Protein AF-A0A923U7V8-F1 (afdb_monomer_lite)

Structure (mmCIF, N/CA/C/O backbone):
data_AF-A0A923U7V8-F1
#
_entry.id   AF-A0A923U7V8-F1
#
loop_
_atom_site.group_PDB
_atom_site.id
_atom_site.type_symbol
_atom_site.label_atom_id
_atom_site.label_alt_id
_atom_site.label_comp_id
_atom_site.label_asym_id
_atom_site.label_entity_id
_atom_site.label_seq_id
_atom_site.pdbx_PDB_ins_code
_atom_site.Cartn_x
_atom_site.Cartn_y
_atom_site.Cartn_z
_atom_site.occupancy
_atom_site.B_iso_or_equiv
_atom_site.auth_seq_id
_atom_site.auth_comp_id
_atom_site.auth_asym_id
_atom_site.auth_atom_id
_atom_site.pdbx_PDB_model_num
ATOM 1 N N . LEU A 1 1 ? -21.821 4.345 7.954 1.00 79.12 1 LEU A N 1
ATOM 2 C CA . LEU A 1 1 ? -21.993 3.668 6.649 1.00 79.12 1 LEU A CA 1
ATOM 3 C C . LEU A 1 1 ? -23.399 3.852 6.077 1.00 79.12 1 LEU A C 1
ATOM 5 O O . LEU A 1 1 ? -23.506 4.428 5.009 1.00 79.12 1 LEU A O 1
ATOM 9 N N . ALA A 1 2 ? -24.473 3.450 6.771 1.00 84.50 2 ALA A N 1
ATOM 10 C CA . ALA A 1 2 ? -25.845 3.551 6.241 1.00 84.50 2 ALA A CA 1
ATOM 11 C C . ALA A 1 2 ? -26.222 4.953 5.708 1.00 84.50 2 ALA A C 1
ATOM 13 O O . ALA A 1 2 ? -26.828 5.065 4.651 1.00 84.50 2 ALA A O 1
ATOM 14 N N . VAL A 1 3 ? -25.782 6.018 6.390 1.00 87.50 3 VAL A N 1
ATOM 15 C CA . VAL A 1 3 ? -26.028 7.415 5.980 1.00 87.50 3 VAL A CA 1
ATOM 16 C C . VAL A 1 3 ? -25.211 7.832 4.747 1.00 87.50 3 VAL A C 1
ATOM 18 O O . VAL A 1 3 ? -25.661 8.655 3.961 1.00 87.50 3 VAL A O 1
ATOM 21 N N . SER A 1 4 ? -24.015 7.270 4.553 1.00 85.38 4 SER A N 1
ATOM 22 C CA . SER A 1 4 ? -23.101 7.664 3.473 1.00 85.38 4 SER A CA 1
ATOM 23 C C . SER A 1 4 ? -23.287 6.851 2.189 1.00 85.38 4 SER A C 1
ATOM 25 O O . SER A 1 4 ? -22.905 7.320 1.122 1.00 85.38 4 SER A O 1
ATOM 27 N N . VAL A 1 5 ? -23.883 5.654 2.263 1.00 88.06 5 VAL A N 1
ATOM 28 C CA . VAL A 1 5 ? -24.104 4.772 1.099 1.00 88.06 5 VAL A CA 1
ATOM 29 C C . VAL A 1 5 ? -24.863 5.460 -0.044 1.00 88.06 5 VAL A C 1
ATOM 31 O O . VAL A 1 5 ? -24.387 5.354 -1.171 1.00 88.06 5 VAL A O 1
ATOM 34 N N . PRO A 1 6 ? -25.964 6.207 0.179 1.00 87.81 6 PRO A N 1
ATOM 35 C CA . PRO A 1 6 ? -26.674 6.873 -0.916 1.00 87.81 6 PRO A CA 1
ATOM 36 C C . PRO A 1 6 ? -25.790 7.857 -1.688 1.00 87.81 6 PRO A C 1
ATOM 38 O O . PRO A 1 6 ? -25.802 7.873 -2.916 1.00 87.81 6 PRO A O 1
ATOM 41 N N . PHE A 1 7 ? -24.968 8.631 -0.974 1.00 86.94 7 PHE A N 1
ATOM 42 C CA . PHE A 1 7 ? -24.022 9.557 -1.592 1.00 86.94 7 PHE A CA 1
ATOM 43 C C . PHE A 1 7 ? -22.918 8.819 -2.357 1.00 86.94 7 PHE A C 1
ATOM 45 O O . PHE A 1 7 ? -22.581 9.220 -3.465 1.00 86.94 7 PHE A O 1
ATOM 52 N N . LEU A 1 8 ? -22.391 7.723 -1.798 1.00 84.75 8 LEU A N 1
ATOM 53 C CA . LEU A 1 8 ? -21.381 6.891 -2.461 1.00 84.75 8 LEU A CA 1
ATOM 54 C C . LEU A 1 8 ? -21.917 6.243 -3.742 1.00 84.75 8 LEU A C 1
ATOM 56 O O . LEU A 1 8 ? -21.207 6.180 -4.739 1.00 84.75 8 LEU A O 1
ATOM 60 N N . LEU A 1 9 ? -23.170 5.783 -3.734 1.00 86.12 9 LEU A N 1
ATOM 61 C CA . LEU A 1 9 ? -23.826 5.258 -4.930 1.00 86.12 9 LEU A CA 1
ATOM 62 C C . LEU A 1 9 ? -23.992 6.355 -5.983 1.00 86.12 9 LEU A C 1
ATOM 64 O O . LEU A 1 9 ? -23.667 6.142 -7.147 1.00 86.12 9 LEU A O 1
ATOM 68 N N . TYR A 1 10 ? -24.446 7.539 -5.572 1.00 86.75 10 TYR A N 1
ATOM 69 C CA . TYR A 1 10 ? -24.629 8.667 -6.479 1.00 86.75 10 TYR A CA 1
ATOM 70 C C . TYR A 1 10 ? -23.309 9.132 -7.113 1.00 86.75 10 TYR A C 1
ATOM 72 O O . TYR A 1 10 ? -23.222 9.269 -8.333 1.00 86.75 10 TYR A O 1
ATOM 80 N N . SER A 1 11 ? -22.260 9.321 -6.307 1.00 80.00 11 SER A N 1
ATOM 81 C CA . SER A 1 11 ? -20.943 9.728 -6.805 1.00 80.00 11 SER A CA 1
ATOM 82 C C . SER A 1 11 ? -20.316 8.665 -7.703 1.00 80.00 11 SER A C 1
ATOM 84 O O . SER A 1 11 ? -19.687 9.005 -8.702 1.00 80.00 11 SER A O 1
ATOM 86 N N . ALA A 1 12 ? -20.530 7.384 -7.402 1.00 80.88 12 ALA A N 1
ATOM 87 C CA . ALA A 1 12 ? -20.018 6.299 -8.219 1.00 80.88 12 ALA A CA 1
ATOM 88 C C . ALA A 1 12 ? -20.700 6.185 -9.585 1.00 80.88 12 ALA A C 1
ATOM 90 O O . ALA A 1 12 ? -20.022 5.938 -10.583 1.00 80.88 12 ALA A O 1
ATOM 91 N N . LEU A 1 13 ? -22.019 6.395 -9.635 1.00 81.94 13 LEU A N 1
ATOM 92 C CA . LEU A 1 13 ? -22.772 6.431 -10.887 1.00 81.94 13 LEU A CA 1
ATOM 93 C C . LEU A 1 13 ? -22.326 7.605 -11.766 1.00 81.94 13 LEU A C 1
ATOM 95 O O . LEU A 1 13 ? -22.095 7.417 -12.958 1.00 81.94 13 LEU A O 1
ATOM 99 N N . LEU A 1 14 ? -22.129 8.791 -11.177 1.00 81.81 14 LEU A N 1
ATOM 100 C CA . LEU A 1 14 ? -21.577 9.951 -11.889 1.00 81.81 14 LEU A CA 1
ATOM 101 C C . LEU A 1 14 ? -20.129 9.731 -12.347 1.00 81.81 14 LEU A C 1
ATOM 103 O O . LEU A 1 14 ? -19.742 10.202 -13.411 1.00 81.81 14 LEU A O 1
ATOM 107 N N . GLY A 1 15 ? -19.334 9.015 -11.552 1.00 72.75 15 GLY A N 1
ATOM 108 C CA . GLY A 1 15 ? -17.940 8.689 -11.852 1.00 72.75 15 GLY A CA 1
ATOM 109 C C . GLY A 1 15 ? -17.748 7.556 -12.863 1.00 72.75 15 GLY A C 1
ATOM 110 O O . GLY A 1 15 ? -16.606 7.201 -13.140 1.00 72.75 15 GLY A O 1
ATOM 111 N N . GLY A 1 16 ? -18.827 6.962 -13.390 1.00 78.31 16 GLY A N 1
ATOM 112 C CA . GLY A 1 16 ? -18.751 5.858 -14.353 1.00 78.31 16 GLY A CA 1
ATOM 113 C C . GLY A 1 16 ? -18.117 4.582 -13.786 1.00 78.31 16 GLY A C 1
ATOM 114 O O . GLY A 1 16 ? -17.565 3.780 -14.540 1.00 78.31 16 GLY A O 1
ATOM 115 N N . LEU A 1 17 ? -18.156 4.390 -12.462 1.00 80.19 17 LEU A N 1
ATOM 116 C CA . LEU A 1 17 ? -17.566 3.219 -11.818 1.00 80.19 17 LEU A CA 1
ATOM 117 C C . LEU A 1 17 ? -18.361 1.954 -12.161 1.00 80.19 17 LEU A C 1
ATOM 119 O O . LEU A 1 17 ? -19.593 1.942 -12.145 1.00 80.19 17 LEU A O 1
ATOM 123 N N . SER A 1 18 ? -17.650 0.852 -12.416 1.00 86.00 18 SER A N 1
ATOM 124 C CA . SER A 1 18 ? -18.292 -0.453 -12.589 1.00 86.00 18 SER A CA 1
ATOM 125 C C . SER A 1 18 ? -19.027 -0.870 -11.309 1.00 86.00 18 SER A C 1
ATOM 127 O O . SER A 1 18 ? -18.573 -0.584 -10.199 1.00 86.00 18 SER A O 1
ATOM 129 N N . GLY A 1 19 ? -20.134 -1.610 -11.433 1.00 86.94 19 GLY A N 1
ATOM 130 C CA . GLY A 1 19 ? -20.882 -2.095 -10.264 1.00 86.94 19 GLY A CA 1
ATOM 131 C C . GLY A 1 19 ? -20.014 -2.901 -9.285 1.00 86.94 19 GLY A C 1
ATOM 132 O O . GLY A 1 19 ? -20.160 -2.772 -8.072 1.00 86.94 19 GLY A O 1
ATOM 133 N N . ALA A 1 20 ? -19.039 -3.657 -9.800 1.00 89.06 20 ALA A N 1
ATOM 134 C CA . ALA A 1 20 ? -18.068 -4.379 -8.980 1.00 89.06 20 ALA A CA 1
ATOM 135 C C . ALA A 1 20 ? -17.171 -3.433 -8.163 1.00 89.06 20 ALA A C 1
ATOM 137 O O . ALA A 1 20 ? -16.948 -3.677 -6.978 1.00 89.06 20 ALA A O 1
ATOM 138 N N . ALA A 1 21 ? -16.702 -2.331 -8.758 1.00 90.00 21 ALA A N 1
ATOM 139 C CA . ALA A 1 21 ? -15.918 -1.322 -8.048 1.00 90.00 21 ALA A CA 1
ATOM 140 C C . ALA A 1 21 ? -16.706 -0.683 -6.899 1.00 90.00 21 ALA A C 1
ATOM 142 O O . ALA A 1 21 ? -16.158 -0.491 -5.813 1.00 90.00 21 ALA A O 1
ATOM 143 N N . ILE A 1 22 ? -18.000 -0.426 -7.103 1.00 90.00 22 ILE A N 1
ATOM 144 C CA . ILE A 1 22 ? -18.899 0.118 -6.076 1.00 90.00 22 ILE A CA 1
ATOM 145 C C . ILE A 1 22 ? -19.016 -0.842 -4.894 1.00 90.00 22 ILE A C 1
ATOM 147 O O . ILE A 1 22 ? -18.783 -0.452 -3.750 1.00 90.00 22 ILE A O 1
ATOM 151 N N . VAL A 1 23 ? -19.351 -2.104 -5.173 1.00 92.50 23 VAL A N 1
ATOM 152 C CA . VAL A 1 23 ? -19.540 -3.127 -4.137 1.00 92.50 23 VAL A CA 1
ATOM 153 C C . VAL A 1 23 ? -18.253 -3.331 -3.340 1.00 92.50 23 VAL A C 1
ATOM 155 O O . VAL A 1 23 ? -18.289 -3.288 -2.112 1.00 92.50 23 VAL A O 1
ATOM 158 N N . VAL A 1 24 ? -17.109 -3.481 -4.016 1.00 94.50 24 VAL A N 1
ATOM 159 C CA . VAL A 1 24 ? -15.816 -3.664 -3.341 1.00 94.50 24 VAL A CA 1
ATOM 160 C C . VAL A 1 24 ? -15.451 -2.438 -2.506 1.00 94.50 24 VAL A C 1
ATOM 162 O O . VAL A 1 24 ? -15.036 -2.595 -1.361 1.00 94.50 24 VAL A O 1
ATOM 165 N N . SER A 1 25 ? -15.677 -1.225 -3.015 1.00 92.44 25 SER A N 1
ATOM 166 C CA . SER A 1 25 ? -15.390 0.001 -2.259 1.00 92.44 25 SER A CA 1
ATOM 167 C C . SER A 1 25 ? -16.211 0.088 -0.973 1.00 92.44 25 SER A C 1
ATOM 169 O O . SER A 1 25 ? -15.667 0.386 0.087 1.00 92.44 25 SER A O 1
ATOM 171 N N . ILE A 1 26 ? -17.514 -0.206 -1.041 1.00 92.62 26 ILE A N 1
ATOM 172 C CA . ILE A 1 26 ? -18.399 -0.195 0.134 1.00 92.62 26 ILE A CA 1
ATOM 173 C C . ILE A 1 26 ? -17.965 -1.256 1.151 1.00 92.62 26 ILE A C 1
ATOM 175 O O . ILE A 1 26 ? -17.941 -0.968 2.348 1.00 92.62 26 ILE A O 1
ATOM 179 N N . LEU A 1 27 ? -17.605 -2.458 0.692 1.00 95.56 27 LEU A N 1
ATOM 180 C CA . LEU A 1 27 ? -17.126 -3.532 1.564 1.00 95.56 27 LEU A CA 1
ATOM 181 C C . LEU A 1 27 ? -15.828 -3.146 2.272 1.00 95.56 27 LEU A C 1
ATOM 183 O O . LEU A 1 27 ? -15.740 -3.279 3.490 1.00 95.56 27 LEU A O 1
ATOM 187 N N . VAL A 1 28 ? -14.846 -2.621 1.540 1.00 95.94 28 VAL A N 1
ATOM 188 C CA . VAL A 1 28 ? -13.570 -2.195 2.126 1.00 95.94 28 VAL A CA 1
ATOM 189 C C . VAL A 1 28 ? -13.782 -1.053 3.114 1.00 95.94 28 VAL A C 1
ATOM 191 O O . VAL A 1 28 ? -13.269 -1.115 4.224 1.00 95.94 28 VAL A O 1
ATOM 194 N N . LEU A 1 29 ? -14.615 -0.062 2.782 1.00 94.31 29 LEU A N 1
ATOM 195 C CA . LEU A 1 29 ? -14.972 1.010 3.715 1.00 94.31 29 LEU A CA 1
ATOM 196 C C . LEU A 1 29 ? -15.648 0.478 4.986 1.00 94.31 29 LEU A C 1
ATOM 198 O O . LEU A 1 29 ? -15.388 0.982 6.077 1.00 94.31 29 LEU A O 1
ATOM 202 N N . ALA A 1 30 ? -16.514 -0.532 4.872 1.00 95.69 30 ALA A N 1
ATOM 203 C CA . ALA A 1 30 ? -17.134 -1.166 6.032 1.00 95.69 30 ALA A CA 1
ATOM 204 C C . ALA A 1 30 ? -16.091 -1.858 6.923 1.00 95.69 30 ALA A C 1
ATOM 206 O O . ALA A 1 30 ? -16.136 -1.712 8.146 1.00 95.69 30 ALA A O 1
ATOM 207 N N . VAL A 1 31 ? -15.143 -2.572 6.310 1.00 97.44 31 VAL A N 1
ATOM 208 C CA . VAL A 1 31 ? -14.045 -3.249 7.010 1.00 97.44 31 VAL A CA 1
ATOM 209 C C . VAL A 1 31 ? -13.124 -2.241 7.696 1.00 97.44 31 VAL A C 1
ATOM 211 O O . VAL A 1 31 ? -12.869 -2.385 8.886 1.00 97.44 31 VAL A O 1
ATOM 214 N N . GLU A 1 32 ? -12.701 -1.187 6.999 1.00 96.62 32 GLU A N 1
ATOM 215 C CA . GLU A 1 32 ? -11.853 -0.111 7.533 1.00 96.62 32 GLU A CA 1
ATOM 216 C C . GLU A 1 32 ? -12.505 0.594 8.729 1.00 96.62 32 GLU A C 1
ATOM 218 O O . GLU A 1 32 ? -11.882 0.794 9.773 1.00 96.62 32 GLU A O 1
ATOM 223 N N . LEU A 1 33 ? -13.806 0.896 8.641 1.00 94.88 33 LEU A N 1
ATOM 224 C CA . LEU A 1 33 ? -14.559 1.426 9.779 1.00 94.88 33 LEU A CA 1
ATOM 225 C C . LEU A 1 33 ? -14.588 0.441 10.952 1.00 94.88 33 LEU A C 1
ATOM 227 O O . LEU A 1 33 ? -14.478 0.863 12.104 1.00 94.88 33 LEU A O 1
ATOM 231 N N . GLY A 1 34 ? -14.721 -0.858 10.677 1.00 96.44 34 GLY A N 1
ATOM 232 C CA . GLY A 1 34 ? -14.642 -1.915 11.684 1.00 96.44 34 GLY A CA 1
ATOM 233 C C . GLY A 1 34 ? -13.274 -1.978 12.365 1.00 96.44 34 GLY A C 1
ATOM 234 O O . GLY A 1 34 ? -13.210 -2.017 13.592 1.00 96.44 34 GLY A O 1
ATOM 235 N N . VAL A 1 35 ? -12.187 -1.911 11.591 1.00 96.88 35 VAL A N 1
ATOM 236 C CA . VAL A 1 35 ? -10.801 -1.872 12.083 1.00 96.88 35 VAL A CA 1
ATOM 237 C C . VAL A 1 35 ? -10.580 -0.656 12.977 1.00 96.88 35 VAL A C 1
ATOM 239 O O . VAL A 1 35 ? -10.139 -0.803 14.117 1.00 96.88 35 VAL A O 1
ATOM 242 N N . VAL A 1 36 ? -10.922 0.544 12.502 1.00 95.31 36 VAL A N 1
ATOM 243 C CA . VAL A 1 36 ? -10.755 1.783 13.277 1.00 95.31 36 VAL A CA 1
ATOM 244 C C . VAL A 1 36 ? -11.585 1.734 14.559 1.00 95.31 36 VAL A C 1
ATOM 246 O O . VAL A 1 36 ? -11.096 2.110 15.625 1.00 95.31 36 VAL A O 1
ATOM 249 N N . SER A 1 37 ? -12.811 1.208 14.486 1.00 94.75 37 SER A N 1
ATOM 250 C CA . SER A 1 37 ? -13.668 1.025 15.662 1.00 94.75 37 SER A CA 1
ATOM 251 C C . SER A 1 37 ? -13.054 0.043 16.662 1.00 94.75 37 SER A C 1
ATOM 253 O O . SER A 1 37 ? -13.019 0.330 17.856 1.00 94.75 37 SER A O 1
ATOM 255 N N . ALA A 1 38 ? -12.520 -1.087 16.193 1.00 96.12 38 ALA A N 1
ATOM 256 C CA . ALA A 1 38 ? -11.856 -2.081 17.032 1.00 96.12 38 ALA A CA 1
ATOM 257 C C . ALA A 1 38 ? -10.619 -1.506 17.735 1.00 96.12 38 ALA A C 1
ATOM 259 O O . ALA A 1 38 ? -10.443 -1.717 18.935 1.00 96.12 38 ALA A O 1
ATOM 260 N N . ILE A 1 39 ? -9.800 -0.728 17.021 1.00 94.88 39 ILE A N 1
ATOM 261 C CA . ILE A 1 39 ? -8.645 -0.047 17.614 1.00 94.88 39 ILE A CA 1
ATOM 262 C C . ILE A 1 39 ? -9.101 0.988 18.646 1.00 94.88 39 ILE A C 1
ATOM 264 O O . ILE A 1 39 ? -8.565 1.010 19.751 1.00 94.88 39 ILE A O 1
ATOM 268 N N . GLY A 1 40 ? -10.110 1.805 18.332 1.00 92.88 40 GLY A N 1
ATOM 269 C CA . GLY A 1 40 ? -10.653 2.800 19.261 1.00 92.88 40 GLY A CA 1
ATOM 270 C C . GLY A 1 40 ? -11.190 2.171 20.551 1.00 92.88 40 GLY A C 1
ATOM 271 O O . GLY A 1 40 ? -10.854 2.621 21.646 1.00 92.88 40 GLY A O 1
ATOM 272 N N . VAL A 1 41 ? -11.953 1.078 20.438 1.00 92.38 41 VAL A N 1
ATOM 273 C CA . VAL A 1 41 ? -12.448 0.303 21.590 1.00 92.38 41 VAL A CA 1
ATOM 274 C C . VAL A 1 41 ? -11.289 -0.314 22.379 1.00 92.38 41 VAL A C 1
ATOM 276 O O . VAL A 1 41 ? -11.262 -0.213 23.606 1.00 92.38 41 VAL A O 1
ATOM 279 N N . GLY A 1 42 ? -10.301 -0.898 21.695 1.00 91.94 42 GLY A N 1
ATOM 280 C CA . GLY A 1 42 ? -9.105 -1.452 22.328 1.00 91.94 42 GLY A CA 1
ATOM 281 C C . GLY A 1 42 ? -8.323 -0.398 23.119 1.00 91.94 42 GLY A C 1
ATOM 282 O O . GLY A 1 42 ? -8.032 -0.571 24.301 1.00 91.94 42 GLY A O 1
ATOM 283 N N . LEU A 1 43 ? -8.055 0.755 22.510 1.00 90.69 43 LEU A N 1
ATOM 284 C CA . LEU A 1 43 ? -7.381 1.871 23.173 1.00 90.69 43 LEU A CA 1
ATOM 285 C C . LEU A 1 43 ? -8.204 2.428 24.341 1.00 90.69 43 LEU A C 1
ATOM 287 O O . LEU A 1 43 ? -7.630 2.760 25.375 1.00 90.69 43 LEU A O 1
ATOM 291 N N . SER A 1 44 ? -9.533 2.493 24.223 1.00 90.56 44 SER A N 1
ATOM 292 C CA . SER A 1 44 ? -10.417 2.914 25.317 1.00 90.56 44 SER A CA 1
ATOM 293 C C . SER A 1 44 ? -10.332 1.985 26.529 1.00 90.56 44 SER A C 1
ATOM 295 O O . SER A 1 44 ? -10.239 2.461 27.658 1.00 90.56 44 SER A O 1
ATOM 297 N N . GLY A 1 45 ? -10.256 0.669 26.309 1.00 86.00 45 GLY A N 1
ATOM 298 C CA . GLY A 1 45 ? -10.055 -0.299 27.388 1.00 86.00 45 GLY A CA 1
ATOM 299 C C . GLY A 1 45 ? -8.666 -0.2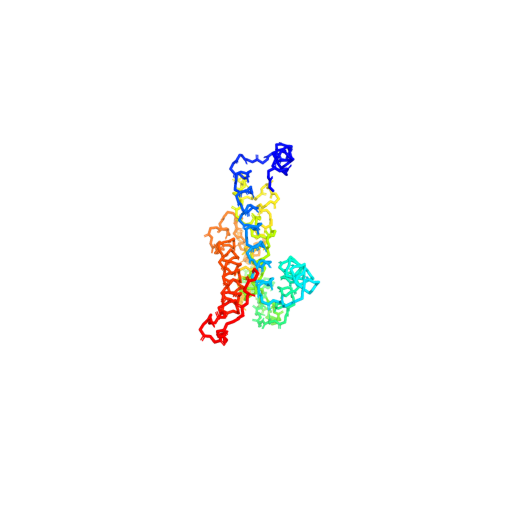28 28.032 1.00 86.00 45 GLY A C 1
ATOM 300 O O . GLY A 1 45 ? -8.520 -0.559 29.207 1.00 86.00 45 GLY A O 1
ATOM 301 N N . VAL A 1 46 ? -7.643 0.223 27.295 1.00 87.50 46 VAL A N 1
ATOM 302 C CA . VAL A 1 46 ? -6.265 0.371 27.798 1.00 87.50 46 VAL A CA 1
ATOM 303 C C . VAL A 1 46 ? -6.047 1.696 28.538 1.00 87.50 46 VAL A C 1
ATOM 305 O O . VAL A 1 46 ? -5.235 1.766 29.462 1.00 87.50 46 VAL A O 1
ATOM 308 N N . LEU A 1 47 ? -6.737 2.766 28.153 1.00 87.62 47 LEU A N 1
ATOM 309 C CA . LEU A 1 47 ? -6.478 4.118 28.644 1.00 87.62 47 LEU A CA 1
ATOM 310 C C . LEU A 1 47 ? -7.496 4.525 29.717 1.00 87.62 47 LEU A C 1
ATOM 312 O O . LEU A 1 47 ? -8.674 4.695 29.445 1.00 87.62 47 LEU A O 1
ATOM 316 N N . ASN A 1 48 ? -7.028 4.793 30.940 1.00 80.69 48 ASN A N 1
ATOM 317 C CA . ASN A 1 48 ? -7.907 5.114 32.079 1.00 80.69 48 ASN A CA 1
ATOM 318 C C . ASN A 1 48 ? -8.599 6.493 31.996 1.00 80.69 48 ASN A C 1
ATOM 320 O O . ASN A 1 48 ? -9.394 6.823 32.873 1.00 80.69 48 ASN A O 1
ATOM 324 N N . ARG A 1 49 ? -8.260 7.342 31.015 1.00 85.19 49 ARG A N 1
ATOM 325 C CA . ARG A 1 49 ? -8.797 8.709 30.897 1.00 85.19 49 ARG A CA 1
ATOM 326 C C . ARG A 1 49 ? -9.556 8.887 29.575 1.00 85.19 49 ARG A C 1
ATOM 328 O O . ARG A 1 49 ? -8.913 8.810 28.525 1.00 85.19 49 ARG A O 1
ATOM 335 N N . PRO A 1 50 ? -10.863 9.227 29.603 1.00 83.81 50 PRO A N 1
ATOM 336 C CA . PRO A 1 50 ? -11.680 9.380 28.395 1.00 83.81 50 PRO A CA 1
ATOM 337 C C . PRO A 1 50 ? -11.110 10.379 27.380 1.00 83.81 50 PRO A C 1
ATOM 339 O O . PRO A 1 50 ? -11.030 10.075 26.193 1.00 83.81 50 PRO A O 1
ATOM 342 N N . LEU A 1 51 ? -10.626 11.537 27.847 1.00 86.69 51 LEU A N 1
ATOM 343 C CA . LEU A 1 51 ? -10.042 12.563 26.972 1.00 86.69 51 LEU A CA 1
ATOM 344 C C . LEU A 1 51 ? -8.806 12.054 26.215 1.00 86.69 51 LEU A C 1
ATOM 346 O O . LEU A 1 51 ? -8.631 12.358 25.040 1.00 86.69 51 LEU A O 1
ATOM 350 N N . PHE A 1 52 ? -7.971 11.242 26.866 1.00 85.81 52 PHE A N 1
ATOM 351 C CA . PHE A 1 52 ? -6.771 10.693 26.239 1.00 85.81 52 PHE A CA 1
ATOM 352 C C . PHE A 1 52 ? -7.111 9.581 25.237 1.00 85.81 52 PHE A C 1
ATOM 354 O O . PHE A 1 52 ? -6.465 9.476 24.201 1.00 85.81 52 PHE A O 1
ATOM 361 N N . SER A 1 53 ? -8.165 8.800 25.496 1.00 87.94 53 SER A N 1
ATOM 362 C CA . SER A 1 53 ? -8.649 7.767 24.571 1.00 87.94 53 SER A CA 1
ATOM 363 C C . SER A 1 53 ? -9.171 8.351 23.252 1.00 87.94 53 SER A C 1
ATOM 365 O O . SER A 1 53 ? -8.841 7.831 22.183 1.00 87.94 53 SER A O 1
ATOM 367 N N . ILE A 1 54 ? -9.913 9.462 23.308 1.00 90.31 54 ILE A N 1
ATOM 368 C CA . ILE A 1 54 ? -10.401 10.153 22.104 1.00 90.31 54 ILE A CA 1
ATOM 369 C C . ILE A 1 54 ? -9.219 10.658 21.268 1.00 90.31 54 ILE A C 1
ATOM 371 O O . ILE A 1 54 ? -9.133 10.372 20.074 1.00 90.31 54 ILE A O 1
ATOM 375 N N . VAL A 1 55 ? -8.271 11.353 21.905 1.00 94.25 55 VAL A N 1
ATOM 376 C CA . VAL A 1 55 ? -7.078 11.882 21.225 1.00 94.25 55 VAL A CA 1
ATOM 377 C C . VAL A 1 55 ? -6.237 10.754 20.630 1.00 94.25 55 VAL A C 1
ATOM 379 O O . VAL A 1 55 ? -5.835 10.853 19.476 1.00 94.25 55 VAL A O 1
ATOM 382 N N . ALA A 1 56 ? -6.014 9.664 21.368 1.00 92.69 56 ALA A N 1
ATOM 383 C CA . ALA A 1 56 ? -5.260 8.516 20.873 1.00 92.69 56 ALA A CA 1
ATOM 384 C C . ALA A 1 56 ? -5.907 7.911 19.621 1.00 92.69 56 ALA A C 1
ATOM 386 O O . ALA A 1 56 ? -5.206 7.643 18.652 1.00 92.69 56 ALA A O 1
ATOM 387 N N . THR A 1 57 ? -7.236 7.778 19.599 1.00 92.19 57 THR A N 1
ATOM 388 C CA . THR A 1 57 ? -7.958 7.256 18.429 1.00 92.19 57 THR A CA 1
ATOM 389 C C . THR A 1 57 ? -7.786 8.173 17.214 1.00 92.19 57 THR A C 1
ATOM 391 O O . THR A 1 57 ? -7.482 7.692 16.122 1.00 92.19 57 THR A O 1
ATOM 394 N N . TYR A 1 58 ? -7.889 9.497 17.391 1.00 94.06 58 TYR A N 1
ATOM 395 C CA . TYR A 1 58 ? -7.627 10.450 16.305 1.00 94.06 58 TYR A CA 1
ATOM 396 C C . TYR A 1 58 ? -6.175 10.419 15.829 1.00 94.06 58 TYR A C 1
ATOM 398 O O . TYR A 1 58 ? -5.929 10.442 14.624 1.00 94.06 58 TYR A O 1
ATOM 406 N N . LEU A 1 59 ? -5.216 10.309 16.749 1.00 95.75 59 LEU A N 1
ATOM 407 C CA . LEU A 1 59 ? -3.805 10.164 16.403 1.00 95.75 59 LEU A CA 1
ATOM 408 C C . LEU A 1 59 ? -3.532 8.852 15.668 1.00 95.75 59 LEU A C 1
ATOM 410 O O . LEU A 1 59 ? -2.717 8.846 14.755 1.00 95.75 59 LEU A O 1
ATOM 414 N N . THR A 1 60 ? -4.222 7.759 15.997 1.00 95.06 60 THR A N 1
ATOM 415 C CA . THR A 1 60 ? -4.097 6.500 15.256 1.00 95.06 60 THR A CA 1
ATOM 416 C C . THR A 1 60 ? -4.621 6.635 13.833 1.00 95.06 60 THR A C 1
ATOM 418 O O . THR A 1 60 ? -3.935 6.231 12.898 1.00 95.06 60 THR A O 1
ATOM 421 N N . VAL A 1 61 ? -5.793 7.246 13.640 1.00 95.38 61 VAL A N 1
ATOM 422 C CA . VAL A 1 61 ? -6.325 7.504 12.293 1.00 95.38 61 VAL A CA 1
ATOM 423 C C . VAL A 1 61 ? -5.378 8.416 11.506 1.00 95.38 61 VAL A C 1
ATOM 425 O O . VAL A 1 61 ? -5.079 8.137 10.344 1.00 95.38 61 VAL A O 1
ATOM 428 N N . ALA A 1 62 ? -4.838 9.465 12.134 1.00 97.06 62 ALA A N 1
ATOM 4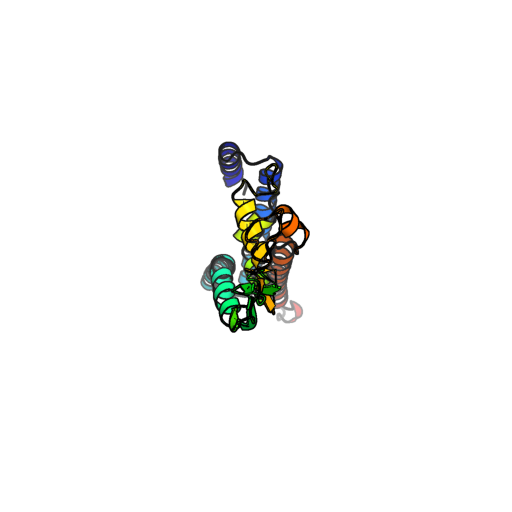29 C CA . ALA A 1 62 ? -3.839 10.344 11.528 1.00 97.06 62 ALA A CA 1
ATOM 430 C C . ALA A 1 62 ? -2.529 9.604 11.193 1.00 97.06 62 ALA A C 1
ATOM 432 O O . ALA A 1 62 ? -1.954 9.813 10.127 1.00 97.06 62 ALA A O 1
ATOM 433 N N . ALA A 1 63 ? -2.073 8.697 12.057 1.00 96.94 63 ALA A N 1
ATOM 434 C CA . ALA A 1 63 ? -0.880 7.890 11.826 1.00 96.94 63 ALA A CA 1
ATOM 435 C C . ALA A 1 63 ? -1.072 6.907 10.661 1.00 96.94 63 ALA A C 1
ATOM 437 O O . ALA A 1 63 ? -0.190 6.790 9.816 1.00 96.94 63 ALA A O 1
ATOM 438 N N . LEU A 1 64 ? -2.231 6.249 10.565 1.00 96.12 64 LEU A N 1
ATOM 439 C CA . LEU A 1 64 ? -2.541 5.331 9.465 1.00 96.12 64 LEU A CA 1
ATOM 440 C C . LEU A 1 64 ? -2.729 6.060 8.128 1.00 96.12 64 LEU A C 1
ATOM 442 O O . LEU A 1 64 ? -2.365 5.520 7.087 1.00 96.12 64 LEU A O 1
ATOM 446 N N . SER A 1 65 ? -3.260 7.283 8.141 1.00 96.44 65 SER A N 1
ATOM 447 C CA . SER A 1 65 ? -3.526 8.064 6.924 1.00 96.44 65 SER A CA 1
ATOM 448 C C . SER A 1 65 ? -2.343 8.914 6.456 1.00 96.44 65 SER A C 1
ATOM 450 O O . SER A 1 65 ? -1.942 8.829 5.303 1.00 96.44 65 SER A O 1
ATOM 452 N N . ILE A 1 66 ? -1.782 9.753 7.319 1.00 97.69 66 ILE A N 1
ATOM 453 C CA . ILE A 1 66 ? -0.697 10.679 6.966 1.00 97.69 66 ILE A CA 1
ATOM 454 C C . ILE A 1 66 ? 0.650 10.094 7.392 1.00 97.69 66 ILE A C 1
ATOM 456 O O . ILE A 1 66 ? 1.621 10.151 6.639 1.00 97.69 66 ILE A O 1
ATOM 460 N N . GLY A 1 67 ? 0.709 9.486 8.578 1.00 97.62 67 GLY A N 1
ATOM 461 C CA . GLY A 1 67 ? 1.946 8.920 9.120 1.00 97.62 67 GLY A CA 1
ATOM 462 C C . GLY A 1 67 ? 2.550 7.828 8.234 1.00 97.62 67 GLY A C 1
ATOM 463 O O . GLY A 1 67 ? 3.762 7.811 8.045 1.00 97.62 67 GLY A O 1
ATOM 464 N N . THR A 1 68 ? 1.727 6.974 7.622 1.00 97.31 68 THR A N 1
ATOM 465 C CA . THR A 1 68 ? 2.180 5.937 6.677 1.00 97.31 68 THR A CA 1
ATOM 466 C C . THR A 1 68 ? 2.841 6.525 5.433 1.00 97.31 68 THR A C 1
ATOM 468 O O . THR A 1 68 ? 3.875 6.016 5.007 1.00 97.31 68 THR A O 1
ATOM 471 N N . LEU A 1 69 ? 2.307 7.620 4.880 1.00 97.00 69 LEU A N 1
ATOM 472 C CA . LEU A 1 69 ? 2.892 8.303 3.720 1.00 97.00 69 LEU A CA 1
ATOM 473 C C . LEU A 1 69 ? 4.253 8.910 4.063 1.00 97.00 69 LEU A C 1
ATOM 475 O O . LEU A 1 69 ? 5.212 8.750 3.310 1.00 97.00 69 LEU A O 1
ATOM 479 N N . ILE A 1 70 ? 4.347 9.564 5.224 1.00 97.50 70 ILE A N 1
ATOM 480 C CA . ILE A 1 70 ? 5.596 10.158 5.714 1.00 97.50 70 ILE A CA 1
ATOM 481 C C . ILE A 1 70 ? 6.636 9.064 5.980 1.00 97.50 70 ILE A C 1
ATOM 483 O O . ILE A 1 70 ? 7.769 9.164 5.514 1.00 97.50 70 ILE A O 1
ATOM 487 N N . ALA A 1 71 ? 6.253 8.004 6.695 1.00 96.81 71 ALA A N 1
ATOM 488 C CA . ALA A 1 71 ? 7.139 6.894 7.027 1.00 96.81 71 ALA A CA 1
ATOM 489 C C . ALA A 1 71 ? 7.631 6.156 5.774 1.00 96.81 71 ALA A C 1
ATOM 491 O O . ALA A 1 71 ? 8.810 5.823 5.690 1.00 96.81 71 ALA A O 1
ATOM 492 N N . PHE A 1 72 ? 6.759 5.953 4.782 1.00 96.88 72 PHE A N 1
ATOM 493 C CA . PHE A 1 72 ? 7.135 5.385 3.490 1.00 96.88 72 PHE A CA 1
ATOM 494 C C . PHE A 1 72 ? 8.141 6.272 2.745 1.00 96.88 72 PHE A C 1
ATOM 496 O O . PHE A 1 72 ? 9.183 5.782 2.310 1.00 96.88 72 PHE A O 1
ATOM 503 N N . ALA A 1 73 ? 7.848 7.571 2.625 1.00 95.44 73 ALA A N 1
ATOM 504 C CA . ALA A 1 73 ? 8.701 8.508 1.904 1.00 95.44 73 ALA A CA 1
ATOM 505 C C . ALA A 1 73 ? 10.094 8.602 2.540 1.00 95.44 73 ALA A C 1
ATOM 507 O O . ALA A 1 73 ? 11.101 8.430 1.858 1.00 95.44 73 ALA A O 1
ATOM 508 N N . LEU A 1 74 ? 10.158 8.818 3.856 1.00 96.69 74 LEU A N 1
ATOM 509 C CA . LEU A 1 74 ? 11.428 8.920 4.571 1.00 96.69 74 LEU A CA 1
ATOM 510 C C . LEU A 1 74 ? 12.180 7.585 4.585 1.00 96.69 74 LEU A C 1
ATOM 512 O O . LEU A 1 74 ? 13.376 7.564 4.305 1.00 96.69 74 LEU A O 1
ATOM 516 N N . GLY A 1 75 ? 11.492 6.473 4.859 1.00 95.12 75 GLY A N 1
ATOM 517 C CA . GLY A 1 75 ? 12.106 5.146 4.904 1.00 95.12 75 GLY A CA 1
ATOM 518 C C . GLY A 1 75 ? 12.760 4.765 3.578 1.00 95.12 75 GLY A C 1
ATOM 519 O O . GLY A 1 75 ? 13.935 4.396 3.547 1.00 95.12 75 GLY A O 1
ATOM 520 N N . GLY A 1 76 ? 12.035 4.935 2.469 1.00 93.44 76 GLY A N 1
ATOM 521 C CA . GLY A 1 76 ? 12.554 4.604 1.145 1.00 93.44 76 GLY A CA 1
ATOM 522 C C . GLY A 1 76 ? 13.703 5.502 0.685 1.00 93.44 76 GLY A C 1
ATOM 523 O O . GLY A 1 76 ? 14.612 5.015 0.020 1.00 93.44 76 GLY A O 1
ATOM 524 N N . LEU A 1 77 ? 13.708 6.785 1.064 1.00 94.31 77 LEU A N 1
ATOM 525 C CA . LEU A 1 77 ? 14.790 7.714 0.713 1.00 94.31 77 LEU A CA 1
ATOM 526 C C . LEU A 1 77 ? 16.077 7.476 1.512 1.00 94.31 77 LEU A C 1
ATOM 528 O O . LEU A 1 77 ? 17.170 7.717 0.994 1.00 94.31 77 LEU A O 1
ATOM 532 N N . VAL A 1 78 ? 15.950 7.024 2.762 1.00 96.38 78 VAL A N 1
ATOM 533 C CA . VAL A 1 78 ? 17.091 6.759 3.650 1.00 96.38 78 VAL A CA 1
ATOM 534 C C . VAL A 1 78 ? 17.835 5.490 3.241 1.00 96.38 78 VAL A C 1
ATOM 536 O O . VAL A 1 78 ? 19.063 5.461 3.289 1.00 96.38 78 VAL A O 1
ATOM 539 N N . VAL A 1 79 ? 17.120 4.440 2.831 1.00 95.25 79 VAL A N 1
ATOM 540 C CA . VAL A 1 79 ? 17.751 3.185 2.409 1.00 95.25 79 VAL A CA 1
ATOM 541 C C . VAL A 1 79 ? 18.094 3.262 0.929 1.00 95.25 79 VAL A C 1
ATOM 543 O O . VAL A 1 79 ? 17.206 3.297 0.083 1.00 95.25 79 VAL A O 1
ATOM 546 N N . GLN A 1 80 ? 19.387 3.261 0.610 1.00 94.94 80 GLN A N 1
ATOM 547 C CA . GLN A 1 80 ? 19.876 3.358 -0.764 1.00 94.94 80 GLN A CA 1
ATOM 548 C C . GLN A 1 80 ? 20.781 2.181 -1.120 1.00 94.94 80 GLN A C 1
ATOM 550 O O . GLN A 1 80 ? 21.441 1.600 -0.258 1.00 94.94 80 GLN A O 1
ATOM 555 N N . THR A 1 81 ? 20.812 1.830 -2.403 1.00 94.38 81 THR A N 1
ATOM 556 C CA . THR A 1 81 ? 21.734 0.829 -2.949 1.00 94.38 81 THR A CA 1
ATOM 557 C C . THR A 1 81 ? 22.488 1.389 -4.146 1.00 94.38 81 THR A C 1
ATOM 559 O O . THR A 1 81 ? 21.895 2.148 -4.920 1.00 94.38 81 THR A O 1
ATOM 562 N N . PRO A 1 82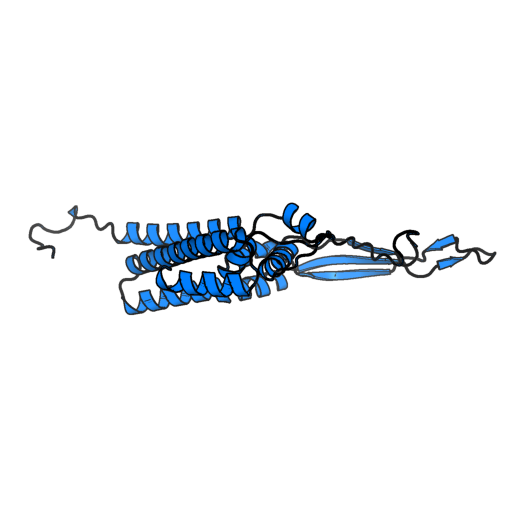 ? 23.750 0.977 -4.362 1.00 95.19 82 PRO A N 1
ATOM 563 C CA . PRO A 1 82 ? 24.475 1.346 -5.563 1.00 95.19 82 PRO A CA 1
ATOM 564 C C . PRO A 1 82 ? 23.815 0.714 -6.789 1.00 95.19 82 PRO A C 1
ATOM 566 O O . PRO A 1 82 ? 23.506 -0.479 -6.810 1.00 95.19 82 PRO A O 1
ATOM 569 N N . GLN A 1 83 ? 23.640 1.526 -7.820 1.00 94.12 83 GLN A N 1
ATOM 570 C CA . GLN A 1 83 ? 23.206 1.119 -9.142 1.00 94.12 83 GLN A CA 1
ATOM 571 C C . GLN A 1 83 ? 24.287 1.503 -10.148 1.00 94.12 83 GLN A C 1
ATOM 573 O O . GLN A 1 83 ? 24.724 2.655 -10.203 1.00 94.12 83 GLN A O 1
ATOM 578 N N . THR A 1 84 ? 24.711 0.530 -10.946 1.00 93.06 84 THR A N 1
ATOM 579 C CA . THR A 1 84 ? 25.691 0.718 -12.012 1.00 93.06 84 THR A CA 1
ATOM 580 C C . THR A 1 84 ? 24.961 0.919 -13.330 1.00 93.06 84 THR A C 1
ATOM 582 O O . THR A 1 84 ? 24.265 0.025 -13.805 1.00 93.06 84 THR A O 1
ATOM 585 N N . THR A 1 85 ? 25.124 2.086 -13.932 1.00 89.88 85 THR A N 1
ATOM 586 C CA . THR A 1 85 ? 24.583 2.402 -15.250 1.00 89.88 85 THR A CA 1
ATOM 587 C C . THR A 1 85 ? 25.722 2.405 -16.256 1.00 89.88 85 THR A C 1
ATOM 589 O O . THR A 1 85 ? 26.669 3.174 -16.109 1.00 89.88 85 THR A O 1
ATOM 592 N N . THR A 1 86 ? 25.635 1.554 -17.272 1.00 88.12 86 THR A N 1
ATOM 593 C CA . THR A 1 86 ? 26.584 1.513 -18.386 1.00 88.12 86 THR A CA 1
ATOM 594 C C . THR A 1 86 ? 25.890 1.995 -19.652 1.00 88.12 86 THR A C 1
ATOM 596 O O . THR A 1 86 ? 24.925 1.378 -20.105 1.00 88.12 86 THR A O 1
ATOM 599 N N . THR A 1 87 ? 26.397 3.081 -20.226 1.00 85.94 87 THR A N 1
ATOM 600 C CA . THR A 1 87 ? 25.901 3.663 -21.473 1.00 85.94 87 THR A CA 1
ATOM 601 C C . THR A 1 87 ? 26.927 3.444 -22.571 1.00 85.94 87 THR A C 1
ATOM 603 O O . THR A 1 87 ? 28.061 3.908 -22.466 1.00 85.94 87 THR A O 1
ATOM 606 N N . TYR A 1 88 ? 26.534 2.733 -23.621 1.00 82.56 88 TYR A N 1
ATOM 607 C CA . TYR A 1 88 ? 27.327 2.547 -24.827 1.00 82.56 88 TYR A CA 1
ATOM 608 C C . TYR A 1 88 ? 26.891 3.582 -25.864 1.00 82.56 88 TYR A C 1
ATOM 610 O O . TYR A 1 88 ? 25.736 3.568 -26.292 1.00 82.56 88 TYR A O 1
ATOM 618 N N . SER A 1 89 ? 27.805 4.482 -26.235 1.00 79.50 89 SER A N 1
ATOM 619 C CA . SER A 1 89 ? 27.559 5.557 -27.196 1.00 79.50 89 SER A CA 1
ATOM 620 C C . SER A 1 89 ? 28.680 5.654 -28.233 1.00 79.50 89 SER A C 1
ATOM 622 O O . SER A 1 89 ? 29.835 5.301 -27.981 1.00 79.50 89 SER A O 1
ATOM 624 N N . GLY A 1 90 ? 28.319 6.136 -29.425 1.00 73.44 90 GLY A N 1
ATOM 625 C CA . GLY A 1 90 ? 29.223 6.283 -30.567 1.00 73.44 90 GLY A CA 1
ATOM 626 C C . GLY A 1 90 ? 29.405 4.996 -31.380 1.00 73.44 90 GLY A C 1
ATOM 627 O O . GLY A 1 90 ? 29.538 3.907 -30.835 1.00 73.44 90 GLY A O 1
ATOM 628 N N . ALA A 1 91 ? 29.430 5.119 -32.708 1.00 77.12 91 ALA A N 1
ATOM 629 C CA . ALA A 1 91 ? 29.750 4.003 -33.597 1.00 77.12 91 ALA A CA 1
ATOM 630 C C . ALA A 1 91 ? 31.267 3.916 -33.812 1.00 77.12 91 ALA A C 1
ATOM 632 O O . ALA A 1 91 ? 31.922 4.931 -34.060 1.00 77.12 91 ALA A O 1
ATOM 633 N N . THR A 1 92 ? 31.826 2.709 -33.745 1.00 78.12 92 THR A N 1
ATOM 634 C CA . THR A 1 92 ? 33.187 2.439 -34.226 1.00 78.12 92 THR A CA 1
ATOM 635 C C . THR A 1 92 ? 33.126 2.125 -35.713 1.00 78.12 92 THR A C 1
ATOM 637 O O . THR A 1 92 ? 32.218 1.419 -36.148 1.00 78.12 92 THR A O 1
ATOM 640 N N . TYR A 1 93 ? 34.079 2.629 -36.496 1.00 80.00 93 TYR A N 1
ATOM 641 C CA . TYR A 1 93 ? 34.138 2.426 -37.947 1.00 80.00 93 TYR A CA 1
ATOM 642 C C . TYR A 1 93 ? 35.404 1.647 -38.332 1.00 80.00 93 TYR A C 1
ATOM 644 O O . TYR A 1 93 ? 36.427 1.778 -37.661 1.00 80.00 93 TYR A O 1
ATOM 652 N N . ASP A 1 94 ? 35.339 0.818 -39.378 1.00 83.00 94 ASP A N 1
ATOM 653 C CA . ASP A 1 94 ? 36.527 0.229 -40.011 1.00 83.00 94 ASP A CA 1
ATOM 654 C C . ASP A 1 94 ? 37.281 1.254 -40.879 1.00 83.00 94 ASP A C 1
ATOM 656 O O . ASP A 1 94 ? 36.829 2.381 -41.092 1.00 83.00 94 ASP A O 1
ATOM 660 N N . GLU A 1 95 ? 38.430 0.839 -41.425 1.00 87.44 95 GLU A N 1
ATOM 661 C CA . GLU A 1 95 ? 39.238 1.636 -42.363 1.00 87.44 95 GLU A CA 1
ATOM 662 C C . GLU A 1 95 ? 38.468 2.049 -43.634 1.00 87.44 95 GLU A C 1
ATOM 664 O O . GLU A 1 95 ? 38.848 3.008 -44.301 1.00 87.44 95 GLU A O 1
ATOM 669 N N . ASN A 1 96 ? 37.358 1.372 -43.951 1.00 84.81 96 ASN A N 1
ATOM 670 C CA . ASN A 1 96 ? 36.496 1.657 -45.098 1.00 84.81 96 ASN A CA 1
ATOM 671 C C . ASN A 1 96 ? 35.283 2.536 -44.734 1.00 84.81 96 ASN A C 1
ATOM 673 O O . ASN A 1 96 ? 34.399 2.737 -45.570 1.00 84.81 96 ASN A O 1
ATOM 677 N N . GLY A 1 97 ? 35.201 3.036 -43.495 1.00 77.81 97 GLY A N 1
ATOM 678 C CA . GLY A 1 97 ? 34.095 3.863 -43.014 1.00 77.81 97 GLY A CA 1
ATOM 679 C C . GLY A 1 97 ? 32.790 3.100 -42.749 1.00 77.81 97 GLY A C 1
ATOM 680 O O . GLY A 1 97 ? 31.735 3.724 -42.631 1.00 77.81 97 GLY A O 1
ATOM 681 N N . ARG A 1 98 ? 32.814 1.766 -42.650 1.00 76.50 98 ARG A N 1
ATOM 682 C CA . ARG A 1 98 ? 31.659 0.952 -42.237 1.00 76.50 98 ARG A CA 1
ATOM 683 C C . ARG A 1 98 ? 31.616 0.832 -40.723 1.00 76.50 98 ARG A C 1
ATOM 685 O O . ARG A 1 98 ? 32.627 0.530 -40.099 1.00 76.50 98 ARG A O 1
ATOM 692 N N . ALA A 1 99 ? 30.439 1.023 -40.130 1.00 74.94 99 ALA A N 1
ATOM 693 C CA . ALA A 1 99 ? 30.255 0.822 -38.697 1.00 74.94 99 ALA A CA 1
ATOM 694 C C . ALA A 1 99 ? 30.505 -0.656 -38.331 1.00 74.94 99 ALA A C 1
ATOM 696 O O . ALA A 1 99 ? 29.817 -1.546 -38.829 1.00 74.94 99 ALA A O 1
ATOM 697 N N . THR A 1 100 ? 31.497 -0.915 -37.482 1.00 75.44 100 THR A N 1
ATOM 698 C CA . THR A 1 100 ? 31.922 -2.257 -37.046 1.00 75.44 100 THR A CA 1
ATOM 699 C C . THR A 1 100 ? 31.354 -2.664 -35.697 1.00 75.44 100 THR A C 1
ATOM 701 O O . THR A 1 100 ? 31.313 -3.850 -35.381 1.00 75.44 100 THR A O 1
ATOM 704 N N . GLY A 1 101 ? 30.916 -1.701 -34.891 1.00 75.06 101 GLY A N 1
ATOM 705 C CA . GLY A 1 101 ? 30.447 -1.955 -33.539 1.00 75.06 101 GLY A CA 1
ATOM 706 C C . GLY A 1 101 ? 30.087 -0.678 -32.795 1.00 75.06 101 GLY A C 1
ATOM 707 O O . GLY A 1 101 ? 30.067 0.418 -33.360 1.00 75.06 101 GLY A O 1
ATOM 708 N N . CYS A 1 102 ? 29.779 -0.845 -31.512 1.00 80.12 102 CYS A N 1
ATOM 709 C 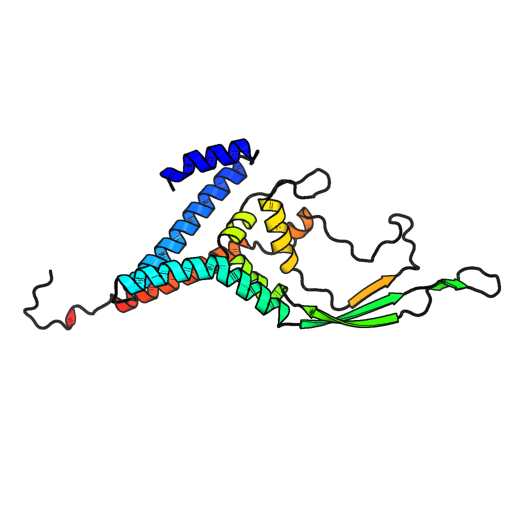CA . CYS A 1 102 ? 29.558 0.272 -30.605 1.00 80.12 102 CYS A CA 1
ATOM 710 C C . CYS A 1 102 ? 30.850 0.637 -29.870 1.00 80.12 102 CYS A C 1
ATOM 712 O O . CYS A 1 102 ? 31.672 -0.231 -29.564 1.00 80.12 102 CYS A O 1
ATOM 714 N N . GLY A 1 103 ? 31.003 1.926 -29.578 1.00 79.25 103 GLY A N 1
ATOM 715 C CA . GLY A 1 103 ? 32.096 2.483 -28.798 1.00 79.25 103 GLY A CA 1
ATOM 716 C C . GLY A 1 103 ? 32.165 1.919 -27.380 1.00 79.25 103 GLY A C 1
ATOM 717 O O . GLY A 1 103 ? 31.250 1.254 -26.886 1.00 79.25 103 GLY A O 1
ATOM 718 N N . ALA A 1 104 ? 33.291 2.179 -26.712 1.00 81.38 104 ALA A N 1
ATOM 719 C CA . ALA A 1 104 ? 33.486 1.765 -25.329 1.00 81.38 104 ALA A CA 1
ATOM 720 C C . ALA A 1 104 ? 32.408 2.386 -24.424 1.00 81.38 104 ALA A C 1
ATOM 722 O O . ALA A 1 104 ? 32.173 3.593 -24.460 1.00 81.38 104 ALA A O 1
ATOM 723 N N . GLY A 1 105 ? 31.759 1.555 -23.605 1.00 83.25 105 GLY A N 1
ATOM 724 C CA . GLY A 1 105 ? 30.710 2.011 -22.699 1.00 83.25 105 GLY A CA 1
ATOM 725 C C . GLY A 1 105 ? 31.258 2.857 -21.550 1.00 83.25 105 GLY A C 1
ATOM 726 O O . GLY A 1 105 ? 32.238 2.484 -20.905 1.00 83.25 105 GLY A O 1
ATOM 727 N N . SER A 1 106 ? 30.592 3.972 -21.255 1.00 87.44 106 SER A N 1
ATOM 728 C CA . SER A 1 106 ? 30.826 4.761 -20.047 1.00 87.44 106 SER A CA 1
ATOM 729 C C . SER A 1 106 ? 30.022 4.176 -18.892 1.00 87.44 106 SER A C 1
ATOM 731 O O . SER A 1 106 ? 28.825 3.925 -19.030 1.00 87.44 106 SER A O 1
ATOM 733 N N . THR A 1 107 ? 30.670 3.936 -17.752 1.00 92.12 107 THR A N 1
ATOM 734 C CA . THR A 1 107 ? 30.016 3.375 -16.564 1.00 92.12 107 THR A CA 1
ATOM 735 C C . THR A 1 107 ? 29.970 4.405 -15.446 1.00 92.12 107 THR A C 1
ATOM 737 O O . THR A 1 107 ? 31.002 4.933 -15.037 1.00 92.12 107 THR A O 1
ATOM 740 N N . GLN A 1 108 ? 28.775 4.647 -14.915 1.00 92.06 108 GLN A N 1
ATOM 741 C CA . GLN A 1 108 ? 28.535 5.527 -13.781 1.00 92.06 108 GLN A CA 1
ATOM 742 C C . GLN A 1 108 ? 27.840 4.754 -12.661 1.00 92.06 108 GLN A C 1
ATOM 744 O O . GLN A 1 108 ? 26.893 4.007 -12.895 1.00 92.06 108 GLN A O 1
ATOM 749 N N . VAL A 1 109 ? 28.298 4.953 -11.427 1.00 94.81 109 VAL A N 1
ATOM 750 C CA . VAL A 1 109 ? 27.634 4.419 -10.234 1.00 94.81 109 VAL A CA 1
ATOM 751 C C . VAL A 1 109 ? 26.849 5.545 -9.576 1.00 94.81 109 VAL A C 1
ATOM 753 O O . VAL A 1 109 ? 27.363 6.646 -9.393 1.00 94.81 109 VAL A O 1
ATOM 756 N N . SER A 1 110 ? 25.591 5.291 -9.238 1.00 93.56 110 SER A N 1
ATOM 757 C CA . SER A 1 110 ? 24.727 6.232 -8.520 1.00 93.56 110 SER A CA 1
ATOM 758 C C . SER A 1 110 ? 23.963 5.509 -7.422 1.00 93.56 110 SER A C 1
ATOM 760 O O . SER A 1 110 ? 23.720 4.309 -7.516 1.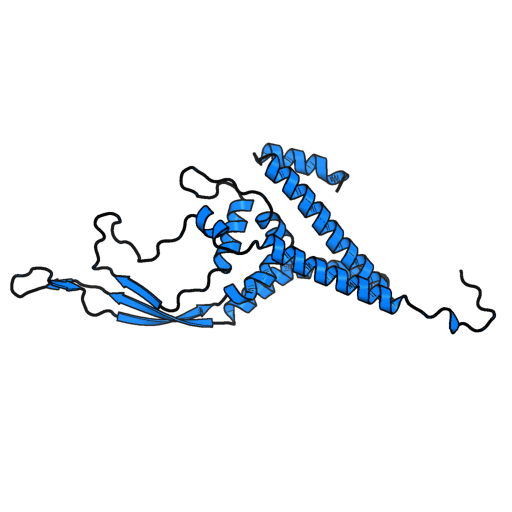00 93.56 110 SER A O 1
ATOM 762 N N . GLN A 1 111 ? 23.614 6.223 -6.357 1.00 95.25 111 GLN A N 1
ATOM 763 C CA . GLN A 1 111 ? 22.804 5.664 -5.279 1.00 95.25 111 GLN A CA 1
ATOM 764 C C . GLN A 1 111 ? 21.326 5.829 -5.619 1.00 95.25 111 GLN A C 1
ATOM 766 O O . GLN A 1 111 ? 20.902 6.918 -6.006 1.00 95.25 111 GLN A O 1
ATOM 771 N N . VAL A 1 112 ? 20.551 4.754 -5.477 1.00 94.44 112 VAL A N 1
ATOM 772 C CA . VAL A 1 112 ? 19.104 4.773 -5.717 1.00 94.44 112 VAL A CA 1
ATOM 773 C C . VAL A 1 112 ? 18.326 4.325 -4.480 1.00 94.44 112 VAL A C 1
ATOM 775 O O . VAL A 1 112 ? 18.756 3.387 -3.803 1.00 94.44 112 VAL A O 1
ATOM 778 N N . PRO A 1 113 ? 17.194 4.982 -4.167 1.00 95.56 113 PRO A N 1
ATOM 779 C CA . PRO A 1 113 ? 16.367 4.657 -3.006 1.00 95.56 113 PRO A CA 1
ATOM 780 C C . PRO A 1 113 ? 15.666 3.295 -3.132 1.00 95.56 113 PRO A C 1
ATOM 782 O O . PRO A 1 113 ? 15.310 2.859 -4.229 1.00 95.56 113 PRO A O 1
ATOM 785 N N . ARG A 1 114 ? 15.429 2.634 -1.992 1.00 95.31 114 ARG A N 1
ATOM 786 C CA . ARG A 1 114 ? 14.820 1.296 -1.873 1.00 95.31 114 ARG A CA 1
ATOM 787 C C . ARG A 1 114 ? 13.429 1.351 -1.253 1.00 95.31 114 ARG A C 1
ATOM 789 O O . ARG A 1 114 ? 13.209 0.971 -0.102 1.00 95.31 114 ARG A O 1
ATOM 796 N N . PHE A 1 115 ? 12.462 1.816 -2.038 1.00 95.50 115 PHE A N 1
ATOM 797 C CA . PHE A 1 115 ? 11.052 1.848 -1.629 1.00 95.50 115 PHE A CA 1
ATOM 798 C C . PHE A 1 115 ? 10.420 0.450 -1.493 1.00 95.50 115 PHE A C 1
ATOM 800 O O . PHE A 1 115 ? 9.452 0.283 -0.749 1.00 95.50 115 PHE A O 1
ATOM 807 N N . ASP A 1 116 ? 11.009 -0.562 -2.129 1.00 95.12 116 ASP A N 1
ATOM 808 C CA . ASP A 1 116 ? 10.582 -1.966 -2.107 1.00 95.12 116 ASP A CA 1
ATOM 809 C C . ASP A 1 116 ? 10.711 -2.642 -0.731 1.00 95.12 116 ASP A C 1
ATOM 811 O O . ASP A 1 116 ? 10.135 -3.704 -0.510 1.00 95.12 116 ASP A O 1
ATOM 815 N N . TYR A 1 117 ? 11.395 -2.020 0.230 1.00 94.81 117 TYR A N 1
ATOM 816 C CA . TYR A 1 117 ? 11.372 -2.478 1.622 1.00 94.81 117 TYR A CA 1
ATOM 817 C C . TYR A 1 117 ? 10.243 -1.853 2.448 1.00 94.81 117 TYR A C 1
ATOM 819 O O . TYR A 1 117 ? 9.814 -2.431 3.445 1.00 94.81 117 TYR A O 1
ATOM 827 N N . PHE A 1 118 ? 9.735 -0.688 2.041 1.00 95.38 118 PHE A N 1
ATOM 828 C CA . PHE A 1 118 ? 8.793 0.107 2.834 1.00 95.38 118 PHE A CA 1
ATOM 829 C C . PHE A 1 118 ? 7.365 0.100 2.283 1.00 95.38 118 PHE A C 1
ATOM 831 O O . PHE A 1 118 ? 6.465 0.636 2.932 1.00 95.38 118 PHE A O 1
ATOM 838 N N . TRP A 1 119 ? 7.109 -0.528 1.130 1.00 95.50 119 TRP A N 1
ATOM 839 C CA . TRP A 1 119 ? 5.767 -0.569 0.530 1.00 95.50 119 TRP A CA 1
ATOM 840 C C . TRP A 1 119 ? 4.701 -1.167 1.459 1.00 95.50 119 TRP A C 1
ATOM 842 O O . TRP A 1 119 ? 3.541 -0.791 1.342 1.00 95.50 119 TRP A O 1
ATOM 852 N N . GLY A 1 120 ? 5.062 -2.041 2.409 1.00 95.44 120 GLY A N 1
ATOM 853 C CA . GLY A 1 120 ? 4.121 -2.572 3.404 1.00 95.44 120 GLY A CA 1
ATOM 854 C C . GLY A 1 120 ? 3.527 -1.481 4.308 1.00 95.44 120 GLY A C 1
ATOM 855 O O . GLY A 1 120 ? 2.339 -1.512 4.632 1.00 95.44 120 GLY A O 1
ATOM 856 N N . VAL A 1 121 ? 4.320 -0.459 4.649 1.00 96.31 121 VAL A N 1
ATOM 857 C CA . VAL A 1 121 ? 3.852 0.712 5.409 1.00 96.31 121 VAL A CA 1
ATOM 858 C C . VAL A 1 121 ? 2.855 1.514 4.576 1.00 96.31 121 VAL A C 1
ATOM 860 O O . VAL A 1 121 ? 1.795 1.887 5.072 1.00 96.31 121 VAL A O 1
ATOM 863 N N . LEU A 1 122 ? 3.160 1.719 3.292 1.00 96.25 122 LEU A N 1
ATOM 864 C CA . LEU A 1 122 ? 2.266 2.399 2.357 1.00 96.25 122 LEU A CA 1
ATOM 865 C C . LEU A 1 122 ? 0.964 1.616 2.141 1.00 96.25 122 LEU A C 1
ATOM 867 O O . LEU A 1 122 ? -0.110 2.207 2.130 1.00 96.25 122 LEU A O 1
ATOM 871 N N . ALA A 1 123 ? 1.045 0.289 2.031 1.00 96.44 123 ALA A N 1
ATOM 872 C CA . ALA A 1 123 ? -0.104 -0.599 1.879 1.00 96.44 123 ALA A CA 1
ATOM 873 C C . ALA A 1 123 ? -1.041 -0.582 3.098 1.00 96.44 123 ALA A C 1
ATOM 875 O O . ALA A 1 123 ? -2.232 -0.833 2.956 1.00 96.44 123 ALA A O 1
ATOM 876 N N . THR A 1 124 ? -0.524 -0.248 4.285 1.00 96.88 124 THR A N 1
ATOM 877 C CA . THR A 1 124 ? -1.309 -0.121 5.528 1.00 96.88 124 THR A CA 1
ATOM 878 C C . THR A 1 124 ? -2.199 1.135 5.536 1.00 96.88 124 THR A C 1
ATOM 880 O O . THR A 1 124 ? -3.110 1.251 6.358 1.00 96.88 124 THR A O 1
ATOM 883 N N . ASN A 1 125 ? -1.966 2.083 4.622 1.00 98.00 125 ASN A N 1
ATOM 884 C CA . ASN A 1 125 ? -2.781 3.284 4.490 1.00 98.00 125 ASN A CA 1
ATOM 885 C C . ASN A 1 125 ? -4.207 2.941 4.012 1.00 98.00 125 ASN A C 1
ATOM 887 O O . ASN A 1 125 ? -4.344 2.319 2.957 1.00 98.00 125 ASN A O 1
ATOM 891 N N . PRO A 1 126 ? -5.269 3.395 4.704 1.00 96.50 126 PRO A N 1
ATOM 892 C CA . PRO A 1 126 ? -6.645 2.990 4.401 1.00 96.50 126 PRO A CA 1
ATOM 893 C C . PRO A 1 126 ? -7.122 3.425 3.006 1.00 96.50 126 PRO A C 1
ATOM 895 O O . PRO A 1 126 ? -7.933 2.752 2.371 1.00 96.50 126 PRO A O 1
ATOM 898 N N . TYR A 1 127 ? -6.597 4.534 2.480 1.00 95.88 127 TYR A N 1
ATOM 899 C CA . TYR A 1 127 ? -6.952 5.021 1.145 1.00 95.88 127 TYR A CA 1
ATOM 900 C C . TYR A 1 127 ? -6.215 4.257 0.043 1.00 95.88 127 TYR A C 1
ATOM 902 O O . TYR A 1 127 ? -6.792 3.968 -1.006 1.00 95.88 127 TYR A O 1
ATOM 910 N N . VAL A 1 128 ? -4.951 3.901 0.288 1.00 96.88 128 VAL A N 1
ATOM 911 C CA . VAL A 1 128 ? -4.160 3.058 -0.619 1.00 96.88 128 VAL A CA 1
ATOM 912 C C . VAL A 1 128 ? -4.740 1.650 -0.675 1.00 96.88 128 VAL A C 1
ATOM 914 O O . VAL A 1 128 ? -4.922 1.113 -1.764 1.00 96.88 128 VAL A O 1
ATOM 917 N N . LEU A 1 129 ? -5.072 1.078 0.482 1.00 97.31 129 LEU A N 1
ATOM 918 C CA . LEU A 1 129 ? -5.704 -0.230 0.604 1.00 97.31 129 LEU A CA 1
ATOM 919 C C . LEU A 1 129 ? -7.017 -0.279 -0.181 1.00 97.31 129 LEU A C 1
ATOM 921 O O . LEU A 1 129 ? -7.216 -1.197 -0.976 1.00 97.31 129 LEU A O 1
ATOM 925 N N . LEU A 1 130 ? -7.872 0.737 -0.025 1.00 96.19 130 LEU A N 1
ATOM 926 C CA . LEU A 1 130 ? -9.105 0.876 -0.801 1.00 96.19 130 LEU A CA 1
ATOM 927 C C . LEU A 1 130 ? -8.833 0.889 -2.308 1.00 96.19 130 LEU A C 1
ATOM 929 O O . LEU A 1 130 ? -9.416 0.090 -3.040 1.00 96.19 130 LEU A O 1
ATOM 933 N N . ALA A 1 131 ? -7.936 1.758 -2.772 1.00 95.62 131 ALA A N 1
ATOM 934 C CA . ALA A 1 131 ? -7.613 1.855 -4.192 1.00 95.62 131 ALA A CA 1
ATOM 935 C C . ALA A 1 131 ? -7.030 0.549 -4.759 1.00 95.62 131 ALA A C 1
ATOM 937 O O . ALA A 1 131 ? -7.309 0.173 -5.898 1.00 95.62 131 ALA A O 1
ATOM 938 N N . ASP A 1 132 ? -6.252 -0.171 -3.953 1.00 96.81 132 ASP A N 1
ATOM 939 C CA . ASP A 1 132 ? -5.643 -1.435 -4.340 1.00 96.81 132 ASP A CA 1
ATOM 940 C C . ASP A 1 132 ? -6.639 -2.614 -4.357 1.00 96.81 132 ASP A C 1
ATOM 942 O O . ASP A 1 132 ? -6.504 -3.543 -5.158 1.00 96.81 132 ASP A O 1
ATOM 946 N N . ALA A 1 133 ? -7.675 -2.573 -3.521 1.00 96.62 133 ALA A N 1
ATOM 947 C CA . ALA A 1 133 ? -8.715 -3.597 -3.480 1.00 96.62 133 ALA A CA 1
ATOM 948 C C . ALA A 1 133 ? -9.703 -3.483 -4.651 1.00 96.62 133 ALA A C 1
ATOM 950 O O . ALA A 1 133 ? -10.166 -4.496 -5.178 1.00 96.62 133 ALA A O 1
ATOM 951 N N . VAL A 1 134 ? -10.025 -2.259 -5.079 1.00 94.94 134 VAL A N 1
ATOM 952 C CA . VAL A 1 134 ? -11.034 -2.005 -6.117 1.00 94.94 134 VAL A CA 1
ATOM 953 C C . VAL A 1 134 ? -10.617 -2.615 -7.466 1.00 94.94 134 VAL A C 1
ATOM 955 O O . VAL A 1 134 ? -9.483 -2.405 -7.900 1.00 94.94 134 VAL A O 1
ATOM 958 N N . PRO A 1 135 ? -11.495 -3.368 -8.163 1.00 92.69 135 PRO A N 1
ATOM 959 C CA . PRO A 1 135 ? -11.221 -3.888 -9.501 1.00 92.69 135 PRO A CA 1
ATOM 960 C C . PRO A 1 135 ? -10.834 -2.787 -10.491 1.00 92.69 135 PRO A C 1
ATOM 962 O O . PRO A 1 135 ? -11.474 -1.742 -10.551 1.00 92.69 135 PRO A O 1
ATOM 965 N N . THR A 1 136 ? -9.794 -3.045 -11.279 1.00 92.44 136 THR A N 1
ATOM 966 C CA . THR A 1 136 ? -9.195 -2.061 -12.190 1.00 92.44 136 THR A CA 1
ATOM 967 C C . THR A 1 136 ? -9.739 -2.217 -13.602 1.00 92.44 136 THR A C 1
ATOM 969 O O . THR A 1 136 ? -9.840 -3.341 -14.100 1.00 92.44 136 THR A O 1
ATOM 972 N N . HIS A 1 137 ? -10.059 -1.102 -14.255 1.00 90.75 137 HIS A N 1
ATOM 973 C CA . HIS A 1 137 ? -10.477 -1.090 -15.649 1.00 90.75 137 HIS A CA 1
ATOM 974 C C . HIS A 1 137 ? -9.278 -0.822 -16.563 1.00 90.75 137 HIS A C 1
ATOM 976 O O . HIS A 1 137 ? -8.447 0.046 -16.285 1.00 90.75 137 HIS A O 1
ATOM 982 N N . PHE A 1 138 ? -9.191 -1.576 -17.660 1.00 91.06 138 PHE A N 1
ATOM 983 C CA . PHE A 1 138 ? -8.087 -1.484 -18.612 1.00 91.06 138 PHE A CA 1
ATOM 984 C C . PHE A 1 138 ? -8.595 -1.158 -20.015 1.00 91.06 138 PHE A C 1
ATOM 986 O O . PHE A 1 138 ? -9.643 -1.658 -20.425 1.00 91.06 138 PHE A O 1
ATOM 993 N N . ASP A 1 139 ? -7.827 -0.368 -20.761 1.00 89.50 139 ASP A N 1
ATOM 994 C CA . ASP A 1 139 ? -8.032 -0.180 -22.197 1.00 89.50 139 ASP A CA 1
ATOM 995 C C . ASP A 1 139 ? -7.514 -1.384 -23.015 1.00 89.50 139 ASP A C 1
ATOM 997 O O . ASP A 1 139 ? -6.949 -2.350 -22.490 1.00 89.50 139 ASP A O 1
ATOM 1001 N N . SER A 1 140 ? -7.682 -1.321 -24.338 1.00 87.25 140 SER A N 1
ATOM 1002 C CA . SER A 1 140 ? -7.199 -2.341 -25.283 1.00 87.25 140 SER A CA 1
ATOM 1003 C C . SER A 1 140 ? -5.674 -2.507 -25.301 1.00 87.25 140 SER A C 1
ATOM 1005 O O . SER A 1 140 ? -5.178 -3.519 -25.792 1.00 87.25 140 SER A O 1
ATOM 1007 N N . ARG A 1 141 ? -4.926 -1.539 -24.762 1.00 84.44 141 ARG A N 1
ATOM 1008 C CA . ARG A 1 141 ? -3.460 -1.534 -24.670 1.00 84.44 141 ARG A CA 1
ATOM 1009 C C . ARG A 1 141 ? -2.963 -1.970 -23.286 1.00 84.44 141 ARG A C 1
ATOM 1011 O O . ARG A 1 141 ? -1.756 -2.044 -23.070 1.00 84.44 141 ARG A O 1
ATOM 1018 N N . GLY A 1 142 ? -3.868 -2.291 -22.357 1.00 85.81 142 GLY A N 1
ATOM 1019 C CA . GLY A 1 142 ? -3.540 -2.722 -21.000 1.00 85.81 142 GLY A CA 1
ATOM 1020 C C . GLY A 1 142 ? -3.161 -1.584 -20.048 1.00 85.81 142 GLY A C 1
ATOM 1021 O O . GLY A 1 142 ? -2.570 -1.864 -19.002 1.00 85.81 142 GLY A O 1
ATOM 1022 N N . ASN A 1 143 ? -3.487 -0.332 -20.386 1.00 88.25 143 ASN A N 1
ATOM 1023 C CA . ASN A 1 143 ? -3.341 0.822 -19.499 1.00 88.25 143 ASN A CA 1
ATOM 1024 C C . ASN A 1 143 ? -4.582 0.990 -18.627 1.00 88.25 143 ASN A C 1
ATOM 1026 O O . ASN A 1 143 ? -5.689 0.634 -19.029 1.00 88.25 143 ASN A O 1
ATOM 1030 N N . VAL A 1 144 ? -4.397 1.555 -17.437 1.00 92.38 144 VAL A N 1
ATOM 1031 C CA . VAL A 1 144 ? -5.504 1.875 -16.530 1.00 92.38 144 VAL A CA 1
ATOM 1032 C C . VAL A 1 144 ? -6.263 3.102 -17.016 1.00 92.38 144 VAL A C 1
ATOM 1034 O O . VAL A 1 144 ? -5.659 4.066 -17.480 1.00 92.38 144 VAL A O 1
ATOM 1037 N N . THR A 1 145 ? -7.587 3.075 -16.893 1.00 90.25 145 THR A N 1
ATOM 1038 C CA . THR A 1 145 ? -8.456 4.192 -17.308 1.00 90.25 145 THR A CA 1
ATOM 1039 C C . THR A 1 145 ? -9.202 4.835 -16.140 1.00 90.25 145 THR A C 1
ATOM 1041 O O . THR A 1 145 ? -10.005 5.738 -16.350 1.00 90.25 145 THR A O 1
ATOM 1044 N N . ASP A 1 146 ? -8.974 4.357 -14.916 1.00 88.81 146 ASP A N 1
ATOM 1045 C CA . ASP A 1 146 ? -9.662 4.803 -13.709 1.00 88.81 146 ASP A CA 1
ATOM 1046 C C . ASP A 1 146 ? -8.685 5.260 -12.608 1.00 88.81 146 ASP A C 1
ATOM 1048 O O . ASP A 1 146 ? -7.498 4.909 -12.593 1.00 88.81 146 ASP A O 1
ATOM 1052 N N . LEU A 1 147 ? -9.186 6.083 -11.681 1.00 90.06 147 LEU A N 1
ATOM 1053 C CA . LEU A 1 147 ? -8.373 6.688 -10.623 1.00 90.06 147 LEU A CA 1
ATOM 1054 C C . LEU A 1 147 ? -7.835 5.643 -9.634 1.00 90.06 147 LEU A C 1
ATOM 1056 O O . LEU A 1 147 ? -6.658 5.695 -9.274 1.00 90.06 147 LEU A O 1
ATOM 1060 N N . PHE A 1 148 ? -8.663 4.681 -9.214 1.00 92.62 148 PHE A N 1
ATOM 1061 C CA . PHE A 1 148 ? -8.233 3.626 -8.292 1.00 92.62 148 PHE A CA 1
ATOM 1062 C C . PHE A 1 148 ? -7.165 2.734 -8.933 1.00 92.62 148 PHE A C 1
ATOM 1064 O O . PHE A 1 148 ? -6.153 2.435 -8.304 1.00 92.62 148 PHE A O 1
ATOM 1071 N N . GLY A 1 149 ? -7.327 2.402 -10.213 1.00 93.44 149 GLY A N 1
ATOM 1072 C CA . GLY A 1 149 ? -6.339 1.727 -11.045 1.00 93.44 149 GLY A CA 1
ATOM 1073 C C . GLY A 1 149 ? -5.013 2.475 -11.122 1.00 93.44 149 GLY A C 1
ATOM 1074 O O . GLY A 1 149 ? -3.955 1.863 -10.991 1.00 93.44 149 GLY A O 1
ATOM 1075 N N . SER A 1 150 ? -5.058 3.799 -11.267 1.00 93.31 150 SER A N 1
ATOM 1076 C CA . SER A 1 150 ? -3.862 4.650 -11.319 1.00 93.31 150 SER A CA 1
ATOM 1077 C C . SER A 1 150 ? -3.091 4.630 -9.997 1.00 93.31 150 SER A C 1
ATOM 1079 O O . SER A 1 150 ? -1.877 4.418 -9.987 1.00 93.31 150 SER A O 1
ATOM 1081 N N . VAL A 1 151 ? -3.796 4.766 -8.869 1.00 94.75 151 VAL A N 1
ATOM 1082 C CA . VAL A 1 151 ? -3.195 4.662 -7.529 1.00 94.75 151 VAL A CA 1
ATOM 1083 C C . VAL A 1 151 ? -2.640 3.257 -7.286 1.00 94.75 151 VAL A C 1
ATOM 1085 O O . VAL A 1 151 ? -1.506 3.121 -6.831 1.00 94.75 151 VAL A O 1
ATOM 1088 N N . LYS A 1 152 ? -3.390 2.211 -7.651 1.00 96.00 152 LYS A N 1
ATOM 1089 C CA . LYS A 1 152 ? -2.938 0.818 -7.577 1.00 96.00 152 LYS A CA 1
ATOM 1090 C C . LYS A 1 152 ? -1.627 0.621 -8.328 1.00 96.00 152 LYS A C 1
ATOM 1092 O O . LYS A 1 152 ? -0.670 0.126 -7.748 1.00 96.00 152 LYS A O 1
ATOM 10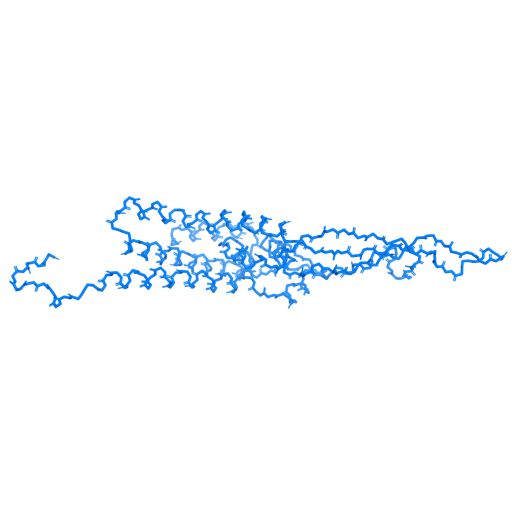97 N N . VAL A 1 153 ? -1.549 1.036 -9.590 1.00 95.12 153 VAL A N 1
ATOM 1098 C CA . VAL A 1 153 ? -0.330 0.911 -10.407 1.00 95.12 153 VAL A CA 1
ATOM 1099 C C . VAL A 1 153 ? 0.849 1.637 -9.764 1.00 95.12 153 VAL A C 1
ATOM 1101 O O . VAL A 1 153 ? 1.929 1.053 -9.651 1.00 95.12 153 VAL A O 1
ATOM 1104 N N . ALA A 1 154 ? 0.646 2.864 -9.279 1.00 93.81 154 ALA A N 1
ATOM 1105 C CA . ALA A 1 154 ? 1.692 3.627 -8.602 1.00 93.81 154 ALA A CA 1
ATOM 1106 C C . ALA A 1 154 ? 2.230 2.878 -7.368 1.00 93.81 154 ALA A C 1
ATOM 1108 O O . ALA A 1 154 ? 3.439 2.718 -7.203 1.00 93.81 154 ALA A O 1
ATOM 1109 N N . VAL A 1 155 ? 1.332 2.334 -6.546 1.00 94.81 155 VAL A N 1
ATOM 1110 C CA . VAL A 1 155 ? 1.679 1.581 -5.331 1.00 94.81 155 VAL A CA 1
ATOM 1111 C C . VAL A 1 155 ? 2.287 0.210 -5.655 1.00 94.81 155 VAL A C 1
ATOM 1113 O O . VAL A 1 155 ? 3.171 -0.261 -4.944 1.00 94.81 155 VAL A O 1
ATOM 1116 N N . ARG A 1 156 ? 1.878 -0.448 -6.744 1.00 95.00 156 ARG A N 1
ATOM 1117 C CA . ARG A 1 156 ? 2.498 -1.710 -7.185 1.00 95.00 156 ARG A CA 1
ATOM 1118 C C . ARG A 1 156 ? 3.883 -1.512 -7.772 1.00 95.00 156 ARG A C 1
ATOM 1120 O O . ARG A 1 156 ? 4.735 -2.378 -7.604 1.00 95.00 156 ARG A O 1
ATOM 1127 N N . THR A 1 157 ? 4.135 -0.364 -8.392 1.00 93.81 157 THR A N 1
ATOM 1128 C CA . THR A 1 157 ? 5.455 -0.037 -8.945 1.00 93.81 157 THR A CA 1
ATOM 1129 C C . THR A 1 157 ? 6.514 0.016 -7.850 1.00 93.81 157 THR A C 1
ATOM 1131 O O . THR A 1 157 ? 7.616 -0.484 -8.048 1.00 93.81 157 THR A O 1
ATOM 1134 N N . VAL A 1 158 ? 6.176 0.535 -6.665 1.00 94.50 158 VAL A N 1
ATOM 1135 C CA . VAL A 1 158 ? 7.144 0.643 -5.562 1.00 94.50 158 VAL A CA 1
ATOM 1136 C C . VAL A 1 158 ? 7.498 -0.699 -4.918 1.00 94.50 158 VAL A C 1
ATOM 1138 O O . VAL A 1 158 ? 8.445 -0.751 -4.144 1.00 94.50 158 VAL A O 1
ATOM 1141 N N . GLN A 1 159 ? 6.783 -1.785 -5.238 1.00 95.31 159 GLN A N 1
ATOM 1142 C CA . GLN A 1 159 ? 7.180 -3.139 -4.833 1.00 95.31 159 GLN A CA 1
ATOM 1143 C C . GLN A 1 159 ? 8.327 -3.686 -5.688 1.00 95.31 159 GLN A C 1
ATOM 1145 O O . GLN A 1 159 ? 8.984 -4.646 -5.290 1.00 95.31 159 GLN A O 1
ATOM 1150 N N . ILE A 1 160 ? 8.546 -3.121 -6.880 1.00 93.00 160 ILE A N 1
ATOM 1151 C CA . ILE A 1 160 ? 9.585 -3.600 -7.781 1.00 93.00 160 ILE A CA 1
ATOM 1152 C C . ILE A 1 160 ? 10.933 -3.071 -7.288 1.00 93.00 160 ILE A C 1
ATOM 1154 O O . ILE A 1 160 ? 11.130 -1.853 -7.241 1.00 93.00 160 ILE A O 1
ATOM 1158 N N . PRO A 1 161 ? 11.888 -3.957 -6.962 1.00 92.50 161 PRO A N 1
ATOM 1159 C CA . PRO A 1 161 ? 13.217 -3.522 -6.580 1.00 92.50 161 PRO A CA 1
ATOM 1160 C C . PRO A 1 161 ? 13.914 -2.852 -7.776 1.00 92.50 161 PRO A C 1
ATOM 1162 O O . PRO A 1 161 ? 13.853 -3.387 -8.891 1.00 92.50 161 PRO A O 1
ATOM 1165 N N . PRO A 1 162 ? 14.621 -1.720 -7.585 1.00 89.19 162 PRO A N 1
ATOM 1166 C CA . PRO A 1 162 ? 15.431 -1.150 -8.652 1.00 89.19 162 PRO A CA 1
ATOM 1167 C C . PRO A 1 162 ? 16.491 -2.156 -9.115 1.00 89.19 162 PRO A C 1
ATOM 1169 O O . PRO A 1 162 ? 17.041 -2.928 -8.319 1.00 89.19 162 PRO A O 1
ATOM 1172 N N . LYS A 1 163 ? 16.769 -2.155 -10.423 1.00 87.50 163 LYS A N 1
ATOM 1173 C CA . LYS A 1 163 ? 17.793 -3.011 -11.031 1.00 87.50 163 LYS A CA 1
ATOM 1174 C C . LYS A 1 163 ? 19.176 -2.543 -10.577 1.00 87.50 163 LYS A C 1
ATOM 1176 O O . LYS A 1 163 ? 19.469 -1.356 -10.637 1.00 87.50 163 LYS A O 1
ATOM 1181 N N . SER A 1 164 ? 20.040 -3.475 -10.178 1.00 86.31 164 SER A N 1
ATOM 1182 C CA . SER A 1 164 ? 21.421 -3.166 -9.771 1.00 86.31 164 SER A CA 1
ATOM 1183 C C . SER A 1 164 ? 22.299 -2.713 -10.937 1.00 86.31 164 SER A C 1
ATOM 1185 O O . SER A 1 164 ? 23.257 -1.969 -10.740 1.00 86.31 164 SER A O 1
ATOM 1187 N N . THR A 1 165 ? 21.968 -3.154 -12.150 1.00 86.06 165 THR A N 1
ATOM 1188 C CA . THR A 1 165 ? 22.665 -2.788 -13.380 1.00 86.06 165 THR A CA 1
ATOM 1189 C C . THR A 1 165 ? 21.662 -2.299 -14.418 1.00 86.06 165 THR A C 1
ATOM 1191 O O . THR A 1 165 ? 20.657 -2.960 -14.694 1.00 86.06 165 THR A O 1
ATOM 1194 N N . LEU A 1 166 ? 21.926 -1.126 -14.986 1.00 85.19 166 LEU A N 1
ATOM 1195 C CA . LEU A 1 166 ? 21.237 -0.626 -16.169 1.00 85.19 166 LEU A CA 1
ATOM 1196 C C . LEU A 1 166 ? 22.221 -0.570 -17.325 1.00 85.19 166 LEU A C 1
ATOM 1198 O O . LEU A 1 166 ? 23.353 -0.116 -17.170 1.00 85.19 166 LEU A O 1
ATOM 1202 N N . ARG A 1 167 ? 21.768 -1.021 -18.491 1.00 83.62 167 ARG A N 1
ATOM 1203 C CA . ARG A 1 167 ? 22.519 -0.938 -19.734 1.00 83.62 167 ARG A CA 1
ATOM 1204 C C . ARG A 1 167 ? 21.707 -0.141 -20.742 1.00 83.62 167 ARG A C 1
ATOM 1206 O O . ARG A 1 167 ? 20.604 -0.557 -21.092 1.00 83.62 167 ARG A O 1
ATOM 1213 N N . PHE A 1 168 ? 22.277 0.962 -21.203 1.00 79.88 168 PHE A N 1
ATOM 1214 C CA . PHE A 1 168 ? 21.763 1.755 -22.312 1.00 79.88 168 PHE A CA 1
ATOM 1215 C C . PHE A 1 168 ? 22.688 1.545 -23.504 1.00 79.88 168 PHE A C 1
ATOM 1217 O O . PHE A 1 168 ? 23.902 1.700 -23.384 1.00 79.88 168 PHE A O 1
ATOM 1224 N N . ASP A 1 169 ? 22.129 1.115 -24.627 1.00 77.44 169 ASP A N 1
ATOM 1225 C CA . ASP A 1 169 ? 22.880 0.830 -25.844 1.00 77.44 169 ASP A CA 1
ATOM 1226 C C . ASP A 1 169 ? 22.313 1.704 -26.961 1.00 77.44 169 ASP A C 1
ATOM 1228 O O . ASP A 1 169 ? 21.295 1.377 -27.564 1.00 77.44 169 ASP A O 1
ATOM 1232 N N . GLU A 1 170 ? 22.947 2.853 -27.195 1.00 72.88 170 GLU A N 1
ATOM 1233 C CA . GLU A 1 170 ? 22.518 3.806 -28.226 1.00 72.88 170 GLU A CA 1
ATOM 1234 C C . GLU A 1 170 ? 22.873 3.315 -29.641 1.00 72.88 170 GLU A C 1
ATOM 1236 O O . GLU A 1 170 ? 22.408 3.874 -30.636 1.00 72.88 170 GLU A O 1
ATOM 1241 N N . CYS A 1 171 ? 23.694 2.263 -29.741 1.00 72.75 171 CYS A N 1
ATOM 1242 C CA . CYS A 1 171 ? 24.166 1.683 -30.993 1.00 72.75 171 CYS A CA 1
ATOM 1243 C C . CYS A 1 171 ? 23.339 0.475 -31.453 1.00 72.75 171 CYS A C 1
ATOM 1245 O O . CYS A 1 171 ? 23.282 0.195 -32.653 1.00 72.75 171 CYS A O 1
ATOM 1247 N N . SER A 1 172 ? 22.706 -0.258 -30.531 1.00 63.94 172 SER A N 1
ATOM 1248 C CA . SER A 1 172 ? 21.774 -1.339 -30.862 1.00 63.94 172 SER A CA 1
ATOM 1249 C C . SER A 1 172 ? 20.467 -0.756 -31.384 1.00 63.94 172 SER A C 1
ATOM 1251 O O . SER A 1 172 ? 19.517 -0.510 -30.646 1.00 63.94 172 SER A O 1
ATOM 1253 N N . ARG A 1 173 ? 20.404 -0.545 -32.698 1.00 55.53 173 ARG A N 1
ATOM 1254 C CA . ARG A 1 173 ? 19.151 -0.252 -33.389 1.00 55.53 173 ARG A CA 1
ATOM 1255 C C . ARG A 1 173 ? 18.326 -1.539 -33.438 1.00 55.53 173 ARG A C 1
ATOM 1257 O O . ARG A 1 173 ? 18.578 -2.387 -34.289 1.00 55.53 173 ARG A O 1
ATOM 1264 N N . ASP A 1 174 ? 17.355 -1.692 -32.539 1.00 53.12 174 ASP A N 1
ATOM 1265 C CA . ASP A 1 174 ? 16.327 -2.721 -32.704 1.00 53.12 174 ASP A CA 1
ATOM 1266 C C . ASP A 1 174 ? 15.478 -2.330 -33.933 1.00 53.12 174 ASP A C 1
ATOM 1268 O O . ASP A 1 174 ? 14.864 -1.253 -33.940 1.00 53.12 174 ASP A O 1
ATOM 1272 N N . PRO A 1 175 ? 15.468 -3.132 -35.016 1.00 49.12 175 PRO A N 1
ATOM 1273 C CA . PRO A 1 175 ? 14.757 -2.784 -36.244 1.00 49.12 175 PRO A CA 1
ATOM 1274 C C . PRO A 1 175 ? 13.242 -2.627 -36.041 1.00 49.12 175 PRO A C 1
ATOM 1276 O O . PRO A 1 175 ? 12.598 -1.993 -36.875 1.00 49.12 175 PRO A O 1
ATOM 1279 N N . ASN A 1 176 ? 12.680 -3.139 -34.939 1.00 51.47 176 ASN A N 1
ATOM 1280 C CA . ASN A 1 176 ? 11.247 -3.086 -34.650 1.00 51.47 176 ASN A CA 1
ATOM 1281 C C . ASN A 1 176 ? 10.841 -2.041 -33.594 1.00 51.47 176 ASN A C 1
ATOM 1283 O O . ASN A 1 176 ? 9.644 -1.806 -33.423 1.00 51.47 176 ASN A O 1
ATOM 1287 N N . SER A 1 177 ? 11.782 -1.398 -32.892 1.00 48.12 177 SER A N 1
ATOM 1288 C CA . SER A 1 177 ? 11.450 -0.535 -31.744 1.00 48.12 177 SER A CA 1
ATOM 1289 C C . SER A 1 177 ? 12.341 0.705 -31.573 1.00 48.12 177 SER A C 1
ATOM 1291 O O . SER A 1 177 ? 12.517 1.197 -30.461 1.00 48.12 177 SER A O 1
ATOM 1293 N N . GLY A 1 178 ? 12.860 1.280 -32.664 1.00 51.16 178 GLY A N 1
ATOM 1294 C CA . GLY A 1 178 ? 13.562 2.575 -32.620 1.00 51.16 178 GLY A CA 1
ATOM 1295 C C . GLY A 1 178 ? 14.734 2.608 -31.624 1.00 51.16 178 GLY A C 1
ATOM 1296 O O . GLY A 1 178 ? 15.331 1.574 -31.335 1.00 51.16 178 GLY A O 1
ATOM 1297 N N . PHE A 1 179 ? 15.075 3.792 -31.098 1.00 46.25 179 PHE A N 1
ATOM 1298 C CA . PHE A 1 179 ? 15.955 3.916 -29.926 1.00 46.25 179 PHE A CA 1
ATOM 1299 C C . PHE A 1 179 ? 15.218 3.340 -28.708 1.00 46.25 179 PHE A C 1
ATOM 1301 O O . PHE A 1 179 ? 14.528 4.056 -27.989 1.00 46.25 179 PHE A O 1
ATOM 1308 N N . SER A 1 180 ? 15.277 2.024 -28.527 1.00 47.03 180 SER A N 1
ATOM 1309 C CA . SER A 1 180 ? 14.744 1.379 -27.334 1.00 47.03 180 SER A CA 1
ATOM 1310 C C . SER A 1 180 ? 15.739 1.551 -26.201 1.00 47.03 180 SER A C 1
ATOM 1312 O O . SER A 1 180 ? 16.741 0.840 -26.134 1.00 47.03 180 SER A O 1
ATOM 1314 N N . ASP A 1 181 ? 15.434 2.455 -25.270 1.00 50.16 181 ASP A N 1
ATOM 1315 C CA . ASP A 1 181 ? 15.934 2.323 -23.907 1.00 50.16 181 ASP A CA 1
ATOM 1316 C C . ASP A 1 181 ? 15.656 0.874 -23.482 1.00 50.16 181 ASP A C 1
ATOM 1318 O O . ASP A 1 181 ? 14.520 0.412 -23.595 1.00 50.16 181 ASP A O 1
ATOM 1322 N N . GLY A 1 182 ? 16.660 0.121 -23.020 1.00 49.03 182 GLY A N 1
ATOM 1323 C CA . GLY A 1 182 ? 16.543 -1.293 -22.611 1.00 49.03 182 GLY A CA 1
ATOM 1324 C C . GLY A 1 182 ? 15.595 -1.557 -21.422 1.00 49.03 182 GLY A C 1
ATOM 1325 O O . GLY A 1 182 ? 15.723 -2.548 -20.697 1.00 49.03 182 GLY A O 1
ATOM 1326 N N . VAL A 1 183 ? 14.649 -0.654 -21.179 1.00 54.97 183 VAL A N 1
ATOM 1327 C CA . VAL A 1 183 ? 13.630 -0.656 -20.146 1.00 54.97 183 VAL A CA 1
ATOM 1328 C C . VAL A 1 183 ? 12.277 -0.951 -20.799 1.00 54.97 183 VAL A C 1
ATOM 1330 O O . VAL A 1 183 ? 11.440 -0.075 -20.995 1.00 54.97 183 VAL A O 1
ATOM 1333 N N . ASN A 1 184 ? 12.033 -2.228 -21.102 1.00 62.78 184 ASN A N 1
ATOM 1334 C CA . ASN A 1 184 ? 10.680 -2.711 -21.380 1.00 62.78 184 ASN A CA 1
ATOM 1335 C C . ASN A 1 184 ? 9.843 -2.603 -20.097 1.00 62.78 184 ASN A C 1
ATOM 1337 O O . ASN A 1 184 ? 9.827 -3.525 -19.276 1.00 62.78 184 ASN A O 1
ATOM 1341 N N . ASN A 1 185 ? 9.178 -1.463 -19.904 1.00 68.75 185 ASN A N 1
ATOM 1342 C CA . ASN A 1 185 ? 8.235 -1.292 -18.808 1.00 68.75 185 ASN A CA 1
ATOM 1343 C C . ASN A 1 185 ? 7.023 -2.202 -19.057 1.00 68.75 185 ASN A C 1
ATOM 1345 O O . ASN A 1 185 ? 6.412 -2.131 -20.127 1.00 68.75 185 ASN A O 1
ATOM 1349 N N . PRO A 1 186 ? 6.670 -3.090 -18.112 1.00 81.31 186 PRO A N 1
ATOM 1350 C CA . PRO A 1 186 ? 5.500 -3.938 -18.274 1.00 81.31 186 PRO A CA 1
ATOM 1351 C C . PRO A 1 186 ? 4.237 -3.074 -18.372 1.00 81.31 186 PRO A C 1
ATOM 1353 O O . PRO A 1 186 ? 4.118 -2.054 -17.698 1.00 81.31 186 PRO A O 1
ATOM 1356 N N . SER A 1 187 ? 3.258 -3.518 -19.167 1.00 87.81 187 SER A N 1
ATOM 1357 C CA . SER A 1 187 ? 1.904 -2.944 -19.132 1.00 87.81 187 SER A CA 1
ATOM 1358 C C . SER A 1 187 ? 1.358 -2.949 -17.698 1.00 87.81 187 SER A C 1
ATOM 1360 O O . SER A 1 187 ? 1.672 -3.871 -16.936 1.00 87.81 187 SER A O 1
ATOM 1362 N N . ALA A 1 188 ? 0.471 -2.012 -17.358 1.00 90.81 188 ALA A N 1
ATOM 1363 C CA . ALA A 1 188 ? -0.122 -1.927 -16.022 1.00 90.81 188 ALA A CA 1
ATOM 1364 C C . ALA A 1 188 ? -0.789 -3.239 -15.570 1.00 90.81 188 ALA A C 1
ATOM 1366 O O . ALA A 1 188 ? -0.658 -3.630 -14.411 1.00 90.81 188 ALA A O 1
ATOM 1367 N N . ARG A 1 189 ? -1.448 -3.960 -16.488 1.00 90.56 189 ARG A N 1
ATOM 1368 C CA . ARG A 1 189 ? -2.018 -5.286 -16.200 1.00 90.56 189 ARG A CA 1
ATOM 1369 C C . ARG A 1 189 ? -0.949 -6.283 -15.742 1.00 90.56 189 ARG A C 1
ATOM 1371 O O . ARG A 1 189 ? -1.058 -6.835 -14.652 1.00 90.56 189 ARG A O 1
ATOM 1378 N N . LYS A 1 190 ? 0.114 -6.447 -16.535 1.00 90.75 190 LYS A N 1
ATOM 1379 C CA . LYS A 1 190 ? 1.233 -7.348 -16.215 1.00 90.75 190 LYS A CA 1
ATOM 1380 C C . LYS A 1 190 ? 1.911 -6.981 -14.892 1.00 90.75 190 LYS A C 1
ATOM 1382 O O . LYS A 1 190 ? 2.257 -7.870 -14.126 1.00 90.75 190 LYS A O 1
ATOM 1387 N N . LEU A 1 191 ? 2.057 -5.685 -14.604 1.00 92.56 191 LEU A N 1
ATOM 1388 C CA . LEU A 1 191 ? 2.581 -5.192 -13.329 1.00 92.56 191 LEU A CA 1
ATOM 1389 C C . LEU A 1 191 ? 1.722 -5.643 -12.135 1.00 92.56 191 LEU A C 1
ATOM 1391 O O . LEU A 1 191 ? 2.253 -6.142 -11.141 1.00 92.56 191 LEU A O 1
ATOM 1395 N N . ILE A 1 192 ? 0.400 -5.475 -12.223 1.00 92.81 192 ILE A N 1
ATOM 1396 C CA . ILE A 1 192 ? -0.534 -5.864 -11.155 1.00 92.81 192 ILE A CA 1
ATOM 1397 C C . ILE A 1 192 ? -0.510 -7.381 -10.938 1.00 92.81 192 ILE A C 1
ATOM 1399 O O . ILE A 1 192 ? -0.507 -7.827 -9.795 1.00 92.81 192 ILE A O 1
ATOM 1403 N N . GLU A 1 193 ? -0.446 -8.161 -12.018 1.00 91.94 193 GLU A N 1
ATOM 1404 C CA . GLU A 1 193 ? -0.365 -9.626 -11.966 1.00 91.94 193 GLU A CA 1
ATOM 1405 C C . GLU A 1 193 ? 0.966 -10.129 -11.384 1.00 91.94 193 GLU A C 1
ATOM 1407 O O . GLU A 1 193 ? 0.992 -11.158 -10.716 1.00 91.94 193 GLU A O 1
ATOM 1412 N N . SER A 1 194 ? 2.069 -9.402 -11.597 1.00 92.88 194 SER A N 1
ATOM 1413 C CA . SER A 1 194 ? 3.398 -9.781 -11.098 1.00 92.88 194 SER A CA 1
ATOM 1414 C C . SER A 1 194 ? 3.708 -9.324 -9.667 1.00 92.88 194 SER A C 1
ATOM 1416 O O . SER A 1 194 ? 4.794 -9.609 -9.168 1.00 92.88 194 SER A O 1
ATOM 1418 N N . THR A 1 195 ? 2.810 -8.581 -9.014 1.00 95.38 195 THR A N 1
ATOM 1419 C CA . THR A 1 195 ? 3.050 -7.968 -7.693 1.00 95.38 195 THR A CA 1
ATOM 1420 C C . THR A 1 195 ? 2.093 -8.493 -6.628 1.00 95.38 195 THR A C 1
ATOM 1422 O O . THR A 1 195 ? 1.004 -8.989 -6.918 1.00 95.38 195 THR A O 1
ATOM 1425 N N . VAL A 1 196 ? 2.482 -8.359 -5.360 1.00 95.88 196 VAL A N 1
ATOM 1426 C CA . VAL A 1 196 ? 1.687 -8.852 -4.231 1.00 95.88 196 VAL A CA 1
ATOM 1427 C C . VAL A 1 196 ? 0.484 -7.938 -3.994 1.00 95.88 196 VAL A C 1
ATOM 1429 O O . VAL A 1 196 ? 0.668 -6.717 -3.955 1.00 95.88 196 VAL A O 1
ATOM 1432 N N . PRO A 1 197 ? -0.729 -8.491 -3.773 1.00 95.69 197 PRO A N 1
ATOM 1433 C CA . PRO A 1 197 ? -1.911 -7.729 -3.389 1.00 95.69 197 PRO A CA 1
ATOM 1434 C C . PRO A 1 197 ? -1.684 -6.802 -2.187 1.00 95.69 197 PRO A C 1
ATOM 1436 O O . PRO A 1 197 ? -1.720 -7.249 -1.041 1.00 95.69 197 PRO A O 1
ATOM 1439 N N . GLY A 1 198 ? -1.466 -5.509 -2.444 1.00 94.94 198 GLY A N 1
ATOM 1440 C CA . GLY A 1 198 ? -1.190 -4.508 -1.415 1.00 94.94 198 GLY A CA 1
ATOM 1441 C C . GLY A 1 198 ? -2.327 -4.413 -0.402 1.00 94.94 198 GLY A C 1
ATOM 1442 O O . GLY A 1 198 ? -2.073 -4.382 0.797 1.00 94.94 198 GLY A O 1
ATOM 1443 N N . TRP A 1 199 ? -3.576 -4.487 -0.865 1.00 96.25 199 TRP A N 1
ATOM 1444 C CA . TRP A 1 199 ? -4.751 -4.459 -0.002 1.00 96.25 199 TRP A CA 1
ATOM 1445 C C . TRP A 1 199 ? -4.777 -5.617 0.996 1.00 96.25 199 TRP A C 1
ATOM 1447 O O . TRP A 1 199 ? -5.176 -5.430 2.141 1.00 96.25 199 TRP A O 1
ATOM 1457 N N . ALA A 1 200 ? -4.331 -6.809 0.586 1.00 96.69 200 ALA A N 1
ATOM 1458 C CA . ALA A 1 200 ? -4.350 -7.989 1.441 1.00 96.69 200 ALA A CA 1
ATOM 1459 C C . ALA A 1 200 ? -3.315 -7.855 2.560 1.00 96.69 200 ALA A C 1
ATOM 1461 O O . ALA A 1 200 ? -3.606 -8.156 3.714 1.00 96.69 200 ALA A O 1
ATOM 1462 N N . VAL A 1 201 ? -2.126 -7.351 2.222 1.00 97.06 201 VAL A N 1
ATOM 1463 C CA . VAL A 1 201 ? -1.037 -7.105 3.176 1.00 97.06 201 VAL A CA 1
ATOM 1464 C C . VAL A 1 201 ? -1.396 -5.969 4.128 1.00 97.06 201 VAL A C 1
ATOM 1466 O O . VAL A 1 201 ? -1.260 -6.124 5.340 1.00 97.06 201 VAL A O 1
ATOM 1469 N N . GLY A 1 202 ? -1.916 -4.862 3.596 1.00 96.88 202 GLY A N 1
ATOM 1470 C CA . GLY A 1 202 ? -2.400 -3.738 4.389 1.00 96.88 202 GLY A CA 1
ATOM 1471 C C . GLY A 1 202 ? -3.488 -4.153 5.374 1.00 96.88 202 GLY A C 1
ATOM 1472 O O . GLY A 1 202 ? -3.387 -3.848 6.562 1.00 96.88 202 GLY A O 1
ATOM 1473 N N . LEU A 1 203 ? -4.475 -4.926 4.909 1.00 97.38 203 LEU A N 1
ATOM 1474 C CA . LEU A 1 203 ? -5.566 -5.412 5.749 1.00 97.38 203 LEU A CA 1
ATOM 1475 C C . LEU A 1 203 ? -5.049 -6.355 6.838 1.00 97.38 203 LEU A C 1
ATOM 1477 O O . LEU A 1 203 ? -5.472 -6.256 7.985 1.00 97.38 203 LEU A O 1
ATOM 1481 N N . LEU A 1 204 ? -4.107 -7.241 6.508 1.00 97.88 204 LEU A N 1
ATOM 1482 C CA . LEU A 1 204 ? -3.466 -8.124 7.485 1.00 97.88 204 LEU A CA 1
ATOM 1483 C C . LEU A 1 204 ? -2.787 -7.333 8.607 1.00 97.88 204 LEU A C 1
ATOM 1485 O O . LEU A 1 204 ? -2.988 -7.639 9.782 1.00 97.88 204 LEU A O 1
ATOM 1489 N N . ILE A 1 205 ? -2.016 -6.302 8.252 1.00 97.62 205 ILE A N 1
ATOM 1490 C CA . ILE A 1 205 ? -1.325 -5.442 9.219 1.00 97.62 205 ILE A CA 1
ATOM 1491 C C . ILE A 1 205 ? -2.343 -4.702 10.090 1.00 97.62 205 ILE A C 1
ATOM 1493 O O . ILE A 1 205 ? -2.238 -4.716 11.315 1.00 97.62 205 ILE A O 1
ATOM 1497 N N . GLN A 1 206 ? -3.361 -4.097 9.482 1.00 97.62 206 GLN A N 1
ATOM 1498 C CA . GLN A 1 206 ? -4.419 -3.392 10.202 1.00 97.62 206 GLN A CA 1
ATOM 1499 C C . GLN A 1 206 ? -5.195 -4.304 11.164 1.00 97.62 206 GLN A C 1
ATOM 1501 O O . GLN A 1 206 ? -5.429 -3.934 12.316 1.00 97.62 206 GLN A O 1
ATOM 1506 N N . LEU A 1 207 ? -5.560 -5.511 10.726 1.00 98.06 207 LEU A N 1
ATOM 1507 C CA . LEU A 1 207 ? -6.231 -6.500 11.568 1.00 98.06 207 LEU A CA 1
ATOM 1508 C C . LEU A 1 207 ? -5.332 -6.956 12.719 1.00 98.06 207 LEU A C 1
ATOM 1510 O O . LEU A 1 207 ? -5.818 -7.109 13.838 1.00 98.06 207 LEU A O 1
ATOM 1514 N N . ALA A 1 208 ? -4.027 -7.118 12.484 1.00 98.00 208 ALA A N 1
ATOM 1515 C CA . ALA A 1 208 ? -3.070 -7.427 13.542 1.00 98.00 208 ALA A CA 1
ATOM 1516 C C . ALA A 1 208 ? -2.984 -6.294 14.580 1.00 98.00 208 ALA A C 1
ATOM 1518 O O . ALA A 1 208 ? -3.005 -6.563 15.782 1.00 98.00 208 ALA A O 1
ATOM 1519 N N . LEU A 1 209 ? -2.961 -5.031 14.141 1.00 96.38 209 LEU A N 1
ATOM 1520 C CA . LEU A 1 209 ? -2.989 -3.864 15.031 1.00 96.38 209 LEU A CA 1
ATOM 1521 C C . LEU A 1 209 ? -4.291 -3.798 15.844 1.00 96.38 209 LEU A C 1
ATOM 1523 O O . LEU A 1 209 ? -4.251 -3.586 17.057 1.00 96.38 209 LEU A O 1
ATOM 1527 N N . ALA A 1 210 ? -5.438 -4.029 15.203 1.00 96.81 210 ALA A N 1
ATOM 1528 C CA . ALA A 1 210 ? -6.737 -4.070 15.868 1.00 96.81 210 ALA A CA 1
ATOM 1529 C C . ALA A 1 210 ? -6.814 -5.202 16.903 1.00 96.81 210 ALA A C 1
ATOM 1531 O O . ALA A 1 210 ? -7.222 -4.976 18.044 1.00 96.81 210 ALA A O 1
ATOM 1532 N N . ALA A 1 211 ? -6.365 -6.404 16.540 1.00 97.31 211 ALA A N 1
ATOM 1533 C CA . ALA A 1 211 ? -6.310 -7.546 17.443 1.00 97.31 211 ALA A CA 1
ATOM 1534 C C . ALA A 1 211 ? -5.382 -7.283 18.637 1.00 97.31 211 ALA A C 1
ATOM 1536 O O . ALA A 1 211 ? -5.750 -7.592 19.769 1.00 97.31 211 ALA A O 1
ATOM 1537 N N . ALA A 1 212 ? -4.218 -6.663 18.415 1.00 95.75 212 ALA A N 1
ATOM 1538 C CA . ALA A 1 212 ? -3.294 -6.291 19.482 1.00 95.75 212 ALA A CA 1
ATOM 1539 C C . ALA A 1 212 ? -3.910 -5.264 20.448 1.00 95.75 212 ALA A C 1
ATOM 1541 O O . ALA A 1 212 ? -3.813 -5.428 21.666 1.00 95.75 212 ALA A O 1
ATOM 1542 N N . ALA A 1 213 ? -4.597 -4.242 19.925 1.00 93.94 213 ALA A N 1
ATOM 1543 C CA . ALA A 1 213 ? -5.290 -3.247 20.741 1.00 93.94 213 ALA A CA 1
ATOM 1544 C C . ALA A 1 213 ? -6.402 -3.883 21.596 1.00 93.94 213 ALA A C 1
ATOM 1546 O O . ALA A 1 213 ? -6.488 -3.629 22.799 1.00 93.94 213 ALA A O 1
ATOM 1547 N N . LEU A 1 214 ? -7.221 -4.755 20.998 1.00 95.00 214 LEU A N 1
ATOM 1548 C CA . LEU A 1 214 ? -8.280 -5.480 21.703 1.00 95.00 214 LEU A CA 1
ATOM 1549 C C . LEU A 1 214 ? -7.720 -6.454 22.746 1.00 95.00 214 LEU A C 1
ATOM 1551 O O . LEU A 1 214 ? -8.221 -6.505 23.867 1.00 95.00 214 LEU A O 1
ATOM 1555 N N . ALA A 1 215 ? -6.662 -7.197 22.419 1.00 94.00 215 ALA A N 1
ATOM 1556 C CA . ALA A 1 215 ? -6.001 -8.091 23.365 1.00 94.00 215 ALA A CA 1
ATOM 1557 C C . ALA A 1 215 ? -5.447 -7.313 24.568 1.00 94.00 215 ALA A C 1
ATOM 1559 O O . ALA A 1 215 ? -5.640 -7.732 25.710 1.00 94.00 215 ALA A O 1
ATOM 1560 N N . GLY A 1 216 ? -4.834 -6.148 24.329 1.00 91.12 216 GLY A N 1
ATOM 1561 C CA . GLY A 1 216 ? -4.380 -5.244 25.384 1.00 91.12 216 GLY A CA 1
ATOM 1562 C C . GLY A 1 216 ? -5.516 -4.790 26.304 1.00 91.12 216 GLY A C 1
ATOM 1563 O O . GLY A 1 216 ? -5.367 -4.828 27.528 1.00 91.12 216 GLY A O 1
ATOM 1564 N N . ALA A 1 217 ? -6.671 -4.431 25.735 1.00 89.62 217 ALA A N 1
ATOM 1565 C CA . ALA A 1 217 ? -7.863 -4.090 26.510 1.00 89.62 217 ALA A CA 1
ATOM 1566 C C . ALA A 1 217 ? -8.333 -5.264 27.371 1.00 89.62 217 ALA A C 1
ATOM 1568 O O . ALA A 1 217 ? -8.487 -5.109 28.578 1.00 89.62 217 ALA A O 1
ATOM 1569 N N . VAL A 1 218 ? -8.486 -6.451 26.774 1.00 89.88 218 VAL A N 1
ATOM 1570 C CA . VAL A 1 218 ? -8.939 -7.663 27.472 1.00 89.88 218 VAL A CA 1
ATOM 1571 C C . VAL A 1 218 ? -8.014 -8.017 28.633 1.00 89.88 218 VAL A C 1
ATOM 1573 O O . VAL A 1 218 ? -8.487 -8.344 29.719 1.00 89.88 218 VAL A O 1
ATOM 1576 N N . VAL A 1 219 ? -6.696 -7.951 28.434 1.00 89.06 219 VAL A N 1
ATOM 1577 C CA . VAL A 1 219 ? -5.722 -8.229 29.500 1.00 89.06 219 VAL A CA 1
ATOM 1578 C C . VAL A 1 219 ? -5.856 -7.221 30.642 1.00 89.06 219 VAL A C 1
ATOM 1580 O O . VAL A 1 219 ? -5.790 -7.615 31.804 1.00 89.06 219 VAL A O 1
ATOM 1583 N N . ARG A 1 220 ? -6.093 -5.940 30.339 1.00 85.25 220 ARG A N 1
ATOM 1584 C CA . ARG A 1 220 ? -6.231 -4.891 31.359 1.00 85.25 220 ARG A CA 1
ATOM 1585 C C . ARG A 1 220 ? -7.563 -4.952 32.110 1.00 85.25 220 ARG A C 1
ATOM 1587 O O . ARG A 1 220 ? -7.588 -4.679 33.307 1.00 85.25 220 ARG A O 1
ATOM 1594 N N . THR A 1 221 ? -8.655 -5.309 31.437 1.00 82.88 221 THR A N 1
ATOM 1595 C CA . THR A 1 221 ? -9.993 -5.405 32.046 1.00 82.88 221 THR A CA 1
ATOM 1596 C C . THR A 1 221 ? -10.237 -6.733 32.754 1.00 82.88 221 THR A C 1
ATOM 1598 O O . THR A 1 221 ? -11.204 -6.850 33.502 1.00 82.88 221 THR A O 1
ATOM 1601 N N . ARG A 1 222 ? -9.370 -7.738 32.567 1.00 75.81 222 ARG A N 1
ATOM 1602 C CA . ARG A 1 222 ? -9.338 -8.959 33.386 1.00 75.81 222 ARG A CA 1
ATOM 1603 C C . ARG A 1 222 ? -8.798 -8.649 34.787 1.00 75.81 222 ARG A C 1
ATOM 1605 O O . ARG A 1 222 ? -7.723 -9.093 35.180 1.00 75.81 222 ARG A O 1
ATOM 1612 N N . THR A 1 223 ? -9.566 -7.907 35.575 1.00 60.50 223 THR A N 1
ATOM 1613 C CA . THR A 1 223 ? -9.403 -7.861 37.028 1.00 60.50 223 THR A CA 1
ATOM 1614 C C . THR A 1 223 ? -9.926 -9.175 37.621 1.00 60.50 223 THR A C 1
ATOM 1616 O O . THR A 1 223 ? -11.075 -9.548 37.373 1.00 60.50 223 THR A O 1
ATOM 1619 N N . PRO A 1 224 ? -9.128 -9.920 38.411 1.00 59.28 224 PRO A N 1
ATOM 1620 C CA . PRO A 1 224 ? -9.631 -11.106 39.081 1.00 59.28 224 PRO A CA 1
ATOM 1621 C C . PRO A 1 224 ? -10.624 -10.670 40.161 1.00 59.28 224 PRO A C 1
ATOM 1623 O O . PRO A 1 224 ? -10.230 -10.127 41.194 1.00 59.28 224 PRO A O 1
ATOM 1626 N N . ALA A 1 225 ? -11.909 -10.957 39.945 1.00 56.66 225 ALA A N 1
ATOM 1627 C CA . ALA A 1 225 ? -12.984 -10.720 40.912 1.00 56.66 225 ALA A CA 1
ATOM 1628 C C . ALA A 1 225 ? -12.726 -11.378 42.290 1.00 56.66 225 ALA A C 1
ATOM 1630 O O . ALA A 1 225 ? -13.326 -10.991 43.287 1.00 56.66 225 ALA A O 1
ATOM 1631 N N . GLY A 1 226 ? -11.789 -12.332 42.375 1.00 56.78 226 GLY A N 1
ATOM 1632 C CA . GLY A 1 226 ? -11.430 -13.048 43.603 1.00 56.78 226 GLY A CA 1
ATOM 1633 C C . GLY A 1 226 ? -10.571 -12.287 44.624 1.00 56.78 226 GLY A C 1
ATOM 1634 O O . GLY A 1 226 ? -10.292 -12.848 45.678 1.00 56.78 226 GLY A O 1
ATOM 1635 N N . ARG A 1 227 ? -10.126 -11.048 44.351 1.00 55.59 227 ARG A N 1
ATOM 1636 C CA . ARG A 1 227 ? -9.363 -10.224 45.321 1.00 55.59 227 ARG A CA 1
ATOM 1637 C C . ARG A 1 227 ? -10.153 -9.070 45.939 1.00 55.59 227 ARG A C 1
ATOM 1639 O O . ARG A 1 227 ? -9.585 -8.287 46.696 1.00 55.59 227 ARG A O 1
ATOM 1646 N N . LEU A 1 228 ? -11.448 -8.963 45.653 1.00 58.00 228 LEU A N 1
ATOM 1647 C CA . LEU A 1 228 ? -12.306 -8.037 46.383 1.00 58.00 228 LEU A CA 1
ATOM 1648 C C . LEU A 1 228 ? -12.616 -8.636 47.757 1.00 58.00 228 LEU A C 1
ATOM 1650 O O . LEU A 1 228 ? -13.074 -9.775 47.865 1.00 58.00 228 LEU A O 1
ATOM 1654 N N . SER A 1 229 ? -12.344 -7.874 48.815 1.00 58.09 229 SER A N 1
ATOM 1655 C CA . SER A 1 229 ? -12.787 -8.233 50.157 1.00 58.09 229 SER A CA 1
ATOM 1656 C C . SER A 1 229 ? -14.312 -8.398 50.160 1.00 58.09 229 SER A C 1
ATOM 1658 O O . SER A 1 229 ? -15.041 -7.642 49.507 1.00 58.09 229 SER A O 1
ATOM 1660 N N . ARG A 1 230 ? -14.806 -9.415 50.882 1.00 55.81 230 ARG A N 1
ATOM 1661 C CA . ARG A 1 230 ? -16.248 -9.618 51.095 1.00 55.81 230 ARG A CA 1
ATOM 1662 C C . ARG A 1 230 ? -16.858 -8.306 51.605 1.00 55.81 230 ARG A C 1
ATOM 1664 O O . ARG A 1 230 ? -16.490 -7.854 52.683 1.00 55.81 230 ARG A O 1
ATOM 1671 N N . GLY A 1 231 ? -17.769 -7.711 50.831 1.00 64.31 231 GLY A N 1
ATOM 1672 C CA . GLY A 1 231 ? -18.485 -6.482 51.204 1.00 64.31 231 GLY A CA 1
ATOM 1673 C C . GLY A 1 231 ? -18.434 -5.331 50.192 1.00 64.31 231 GLY A C 1
ATOM 1674 O O . GLY A 1 231 ? -19.123 -4.334 50.395 1.00 64.31 231 GLY A O 1
ATOM 1675 N N . SER A 1 232 ? -17.681 -5.440 49.093 1.00 47.47 232 SER A N 1
ATOM 1676 C CA . SER A 1 232 ? -17.730 -4.429 48.027 1.00 47.47 232 SER A CA 1
ATOM 1677 C C . SER A 1 232 ? -19.037 -4.540 47.229 1.00 47.47 232 SER A C 1
ATOM 1679 O O . SER A 1 232 ? -19.301 -5.564 46.597 1.00 47.47 232 SER A O 1
ATOM 1681 N N . ARG A 1 233 ? -19.876 -3.495 47.272 1.00 53.22 233 ARG A N 1
ATOM 1682 C CA . ARG A 1 233 ? -21.021 -3.351 46.364 1.00 53.22 233 ARG A CA 1
ATOM 1683 C C . ARG A 1 233 ? -20.494 -2.949 44.989 1.00 53.22 233 ARG A C 1
ATOM 1685 O O . ARG A 1 233 ? -19.934 -1.867 44.840 1.00 53.22 233 ARG A O 1
ATOM 1692 N N . VAL A 1 234 ? -20.673 -3.833 44.017 1.00 52.44 234 VAL A N 1
ATOM 1693 C CA . VAL A 1 234 ? -20.443 -3.548 42.599 1.00 52.44 234 VAL A CA 1
ATOM 1694 C C . VAL A 1 234 ? -21.673 -2.793 42.088 1.00 52.44 234 VAL A C 1
ATOM 1696 O O . VAL A 1 234 ? -22.795 -3.239 42.334 1.00 52.44 234 VAL A O 1
ATOM 1699 N N . ALA A 1 235 ? -21.452 -1.632 41.472 1.00 46.97 235 ALA A N 1
ATOM 1700 C CA . ALA A 1 235 ? -22.460 -0.924 40.685 1.00 46.97 235 ALA A CA 1
ATOM 1701 C C . ALA A 1 235 ? -22.524 -1.513 39.273 1.00 46.97 235 ALA A C 1
ATOM 1703 O O . ALA A 1 235 ? -21.443 -1.892 38.764 1.00 46.97 235 ALA A O 1
#

Foldseek 3Di:
DVVCLVVLVVVCVVQVHDPQLSVQLVVLVVLVVVLLVLLLVLLVLQDPDPVVSVVVSVVVLCCLAVVLVVCLVVQQVVDKDKAKEWEFDDFDADPVRHGPGTDDIDIDIDIHTQSLVSLLSVLLRSVLLSLLRGDFDADPQQATDDDSLVSNLVSLVSNDGDDNYAYQYQPPQPVVPGRDRPDPDDRSNVSSVVGDRSNVSSSVVSVVSSVVSNVSSVVSPPDPPVPDDPPDDDD

Radius of gyration: 26.54 Å; chains: 1; bounding box: 66×26×96 Å

Sequence (235 aa):
LAVSVPFLLYSALLGGLSGAAIVVSILVLAVELGVVSAIGVGLSGVLNRPLFSIVATYLTVAALSIGTLIAFALGGLVVQTPQTTTTYSGATYDENGRATGCGAGSTQVSQVPRFDYFWGVLATNPYVLLADAVPTHFDSRGNVTDLFGSVKVAVRTVQIPPKSTLRFDECSRDPNSGFSDGVNNPSARKLIESTVPGWAVGLLIQLALAAAALAGAVVRTRTPAGRLSRGSRVA

pLDDT: mean 86.52, std 13.1, range [46.25, 98.06]

Secondary structure (DSSP, 8-state):
-TTTHHHHHHHHHHTT--HHHHHHHHHHHHHHHHHHHHHHHHHHHH-S-HHHHHHHHHHHHHIIIIIHHHHHHHHHHHSEEEEEEEEE-SEEE-TTS-EEEEPPPEEEEEEEE-GGGTHHHHHTSHHHHHHHHSPPPB-TTS-B-SHHHHHHHHHHHTTSPPPSEEEEESS--BTTTBS--S--PPPHHHHHHTS--HHHHHHHHHHHHHHHHHHHHHHHH---GGGSPTT----